Protein AF-A0AAW0ZRA0-F1 (afdb_monomer_lite)

pLDDT: mean 76.95, std 22.21, range [25.92, 97.62]

Structure (mmCIF, N/CA/C/O backbone):
data_AF-A0AAW0ZRA0-F1
#
_entry.id   AF-A0AAW0ZRA0-F1
#
loop_
_atom_site.group_PDB
_atom_site.id
_atom_site.type_symbol
_atom_site.label_atom_id
_atom_site.label_alt_id
_atom_site.label_comp_id
_atom_site.label_asym_id
_atom_site.label_entity_id
_atom_site.label_seq_id
_atom_site.pdbx_PDB_ins_code
_atom_site.Cartn_x
_atom_site.Cartn_y
_atom_site.Cartn_z
_atom_site.occupancy
_atom_site.B_iso_or_equiv
_atom_site.auth_seq_id
_atom_site.auth_comp_id
_atom_site.auth_asym_id
_atom_site.auth_atom_id
_atom_site.pdbx_PDB_model_num
ATOM 1 N N . MET A 1 1 ? -24.692 -52.527 15.103 1.00 31.98 1 MET A N 1
ATOM 2 C CA . MET A 1 1 ? -24.090 -52.956 13.831 1.00 31.98 1 MET A CA 1
ATOM 3 C C . MET A 1 1 ? -24.290 -51.832 12.839 1.00 31.98 1 MET A C 1
ATOM 5 O O . MET A 1 1 ? -25.444 -51.562 12.540 1.00 31.98 1 MET A O 1
ATOM 9 N N . ASP A 1 2 ? -23.323 -51.067 12.352 1.00 32.09 2 ASP A N 1
ATOM 10 C CA . ASP A 1 2 ? -21.875 -50.861 12.558 1.00 32.09 2 ASP A CA 1
ATOM 11 C C . ASP A 1 2 ? -21.664 -49.395 12.098 1.00 32.09 2 ASP A C 1
ATOM 13 O O . ASP A 1 2 ? -22.345 -48.951 11.176 1.00 32.09 2 ASP A O 1
ATOM 17 N N . GLU A 1 3 ? -21.097 -48.485 12.890 1.00 30.22 3 GLU A N 1
ATOM 18 C CA . GLU A 1 3 ? -19.669 -48.161 13.084 1.00 30.22 3 GLU A CA 1
ATOM 19 C C . GLU A 1 3 ? -18.902 -47.666 11.828 1.00 30.22 3 GLU A C 1
ATOM 21 O O . GLU A 1 3 ? -18.737 -48.413 10.870 1.00 30.22 3 GLU A O 1
ATOM 26 N N . LYS A 1 4 ? -18.352 -46.435 11.954 1.00 31.23 4 LYS A N 1
ATOM 27 C CA . LYS A 1 4 ? -17.232 -45.788 11.215 1.00 31.23 4 LYS A CA 1
ATOM 28 C C . LYS A 1 4 ? -17.472 -45.374 9.745 1.00 31.23 4 LYS A C 1
ATOM 30 O O . LYS A 1 4 ? -18.094 -46.087 8.983 1.00 31.23 4 LYS A O 1
ATOM 35 N N . ASP A 1 5 ? -17.056 -44.201 9.259 1.00 30.75 5 ASP A N 1
ATOM 36 C CA . ASP A 1 5 ? -15.889 -43.391 9.620 1.00 30.75 5 ASP A CA 1
ATOM 37 C C . ASP A 1 5 ? -16.132 -41.871 9.625 1.00 30.75 5 ASP A C 1
ATOM 39 O O . ASP A 1 5 ? -16.912 -41.290 8.870 1.00 30.75 5 ASP A O 1
ATOM 43 N N . GLU A 1 6 ? -15.373 -41.260 10.521 1.00 31.31 6 GLU A N 1
ATOM 44 C CA . GLU A 1 6 ? -15.313 -39.884 10.976 1.00 31.31 6 GLU A CA 1
ATOM 45 C C . GLU A 1 6 ? -14.202 -39.130 10.230 1.00 31.31 6 GLU A C 1
ATOM 47 O O . GLU A 1 6 ? -13.062 -39.582 10.227 1.00 31.31 6 GLU A O 1
ATOM 52 N N . ILE A 1 7 ? -14.482 -37.948 9.663 1.00 28.48 7 ILE A N 1
ATOM 53 C CA . ILE A 1 7 ? -13.434 -36.953 9.371 1.00 28.48 7 ILE A CA 1
ATOM 54 C C . ILE A 1 7 ? -13.934 -35.553 9.755 1.00 28.48 7 ILE A C 1
ATOM 56 O O . ILE A 1 7 ? -14.525 -34.820 8.964 1.00 28.48 7 ILE A O 1
ATOM 60 N N . ASN A 1 8 ? -13.652 -35.187 11.007 1.00 31.02 8 ASN A N 1
ATOM 61 C CA . ASN A 1 8 ? -13.593 -33.815 11.506 1.00 31.02 8 ASN A CA 1
ATOM 62 C C . ASN A 1 8 ? -12.192 -33.234 11.228 1.00 31.02 8 ASN A C 1
ATOM 64 O O . ASN A 1 8 ? -11.206 -33.690 11.801 1.00 31.02 8 ASN A O 1
ATOM 68 N N . LEU A 1 9 ? -12.094 -32.195 10.396 1.00 30.36 9 LEU A N 1
ATOM 69 C CA . LEU A 1 9 ? -10.867 -31.433 10.099 1.00 30.36 9 LEU A CA 1
ATOM 70 C C . LEU A 1 9 ? -11.299 -29.974 9.817 1.00 30.36 9 LEU A C 1
ATOM 72 O O . LEU A 1 9 ? -12.181 -29.768 8.997 1.00 30.36 9 LEU A O 1
ATOM 76 N N . ILE A 1 10 ? -10.799 -28.879 10.395 1.00 28.94 10 ILE A N 1
ATOM 77 C CA . ILE A 1 10 ? -9.739 -28.595 11.363 1.00 28.94 10 ILE A CA 1
ATOM 78 C C . ILE A 1 10 ? -10.175 -27.355 12.158 1.00 28.94 10 ILE A C 1
ATOM 80 O O . ILE A 1 10 ? -10.545 -26.315 11.613 1.00 28.94 10 ILE A O 1
ATOM 84 N N . ARG A 1 11 ? -10.047 -27.479 13.475 1.00 26.16 11 ARG A N 1
ATOM 85 C CA . ARG A 1 11 ? -10.086 -26.438 14.501 1.00 26.16 11 ARG A CA 1
ATOM 86 C C . ARG A 1 11 ? -8.875 -25.509 14.321 1.00 26.16 11 ARG A C 1
ATOM 88 O O . ARG A 1 11 ? -7.761 -25.888 14.668 1.00 26.16 11 ARG A O 1
ATOM 95 N N . ILE A 1 12 ? -9.062 -24.299 13.790 1.00 26.70 12 ILE A N 1
ATOM 96 C CA . ILE A 1 12 ? -7.992 -23.289 13.800 1.00 26.70 12 ILE A CA 1
ATOM 97 C C . ILE A 1 12 ? -7.911 -22.708 15.213 1.00 26.70 12 ILE A C 1
ATOM 99 O O . ILE A 1 12 ? -8.808 -22.002 15.674 1.00 26.70 12 ILE A O 1
ATOM 103 N N . HIS A 1 13 ? -6.826 -23.052 15.903 1.00 28.73 13 HIS A N 1
ATOM 104 C CA . HIS A 1 13 ? -6.434 -22.507 17.196 1.00 28.73 13 HIS A CA 1
ATOM 105 C C . HIS A 1 13 ? -6.295 -20.977 17.115 1.00 28.73 13 HIS A C 1
ATOM 107 O O . HIS A 1 13 ? -5.280 -20.447 16.671 1.00 28.73 13 HIS A O 1
ATOM 113 N N . ASN A 1 14 ? -7.308 -20.262 17.599 1.00 28.34 14 ASN A N 1
ATOM 114 C CA . ASN A 1 14 ? -7.148 -18.911 18.119 1.00 28.34 14 ASN A CA 1
ATOM 115 C C . ASN A 1 14 ? -6.763 -19.030 19.592 1.00 28.34 14 ASN A C 1
ATOM 117 O O . ASN A 1 14 ? -7.629 -19.065 20.463 1.00 28.34 14 ASN A O 1
ATOM 121 N N . SER A 1 15 ? -5.466 -19.090 19.871 1.00 25.92 15 SER A N 1
ATOM 122 C CA . SER A 1 15 ? -4.967 -18.792 21.211 1.00 25.92 15 SER A CA 1
ATOM 123 C C . SER A 1 15 ? -4.557 -17.317 21.235 1.00 25.92 15 SER A C 1
ATOM 125 O O . SER A 1 15 ? -3.591 -16.954 20.561 1.00 25.92 15 SER A O 1
ATOM 127 N N . PRO A 1 16 ? -5.254 -16.431 21.968 1.00 30.30 16 PRO A N 1
ATOM 128 C CA . PRO A 1 16 ? -4.692 -15.132 22.286 1.00 30.30 16 PRO A CA 1
ATOM 129 C C . PRO A 1 16 ? -3.540 -15.369 23.265 1.00 30.30 16 PRO A C 1
ATOM 131 O O . PRO A 1 16 ? -3.746 -15.906 24.353 1.00 30.30 16 PRO A O 1
ATOM 134 N N . ILE A 1 17 ? -2.321 -14.984 22.886 1.00 29.02 17 ILE A N 1
ATOM 135 C CA . ILE A 1 17 ? -1.229 -14.860 23.852 1.00 29.02 17 ILE A CA 1
ATOM 136 C C . ILE A 1 17 ? -1.639 -13.744 24.811 1.00 29.02 17 ILE A C 1
ATOM 138 O O . ILE A 1 17 ? -1.575 -12.556 24.491 1.00 29.02 17 ILE A O 1
ATOM 142 N N . ASN A 1 18 ? -2.128 -14.155 25.974 1.00 30.59 18 ASN A N 1
ATOM 143 C CA . ASN A 1 18 ? -2.366 -13.298 27.113 1.00 30.59 18 ASN A CA 1
ATOM 144 C C . ASN A 1 18 ? -0.996 -12.975 27.720 1.00 30.59 18 ASN A C 1
ATOM 146 O O . ASN A 1 18 ? -0.436 -13.783 28.452 1.00 30.59 18 ASN A O 1
ATOM 150 N N . MET A 1 19 ? -0.429 -11.821 27.371 1.00 30.50 19 MET A N 1
ATOM 151 C CA . MET A 1 19 ? 0.706 -11.256 28.096 1.00 30.50 19 MET A CA 1
ATOM 152 C C . MET A 1 19 ? 0.247 -9.963 28.754 1.00 30.50 19 MET A C 1
ATOM 154 O O . MET A 1 19 ? 0.035 -8.930 28.117 1.00 30.50 19 MET A O 1
ATOM 158 N N . SER A 1 20 ? 0.040 -10.111 30.058 1.00 29.39 20 SER A N 1
ATOM 159 C CA . SER A 1 20 ? -0.153 -9.075 31.058 1.00 29.39 20 SER A CA 1
ATOM 160 C C . SER A 1 20 ? 0.846 -7.925 30.906 1.00 29.39 20 SER A C 1
ATOM 162 O O . SER A 1 20 ? 2.016 -8.122 30.580 1.00 29.39 20 SER A O 1
ATOM 164 N N . LYS A 1 21 ? 0.372 -6.716 31.218 1.00 37.72 21 LYS A N 1
ATOM 165 C CA . LYS A 1 21 ? 1.174 -5.507 31.417 1.00 37.72 21 LYS A CA 1
ATOM 166 C C . LYS A 1 21 ? 2.358 -5.772 32.357 1.00 37.72 21 LYS A C 1
ATOM 168 O O . LYS A 1 21 ? 2.147 -6.148 33.506 1.00 37.72 21 LYS A O 1
ATOM 173 N N . LYS A 1 22 ? 3.562 -5.428 31.898 1.00 26.95 22 LYS A N 1
ATOM 174 C CA . LYS A 1 22 ? 4.575 -4.711 32.686 1.00 26.95 22 LYS A CA 1
ATOM 175 C C . LYS A 1 22 ? 5.595 -4.077 31.735 1.00 26.95 22 LYS A C 1
ATOM 177 O O . LYS A 1 22 ? 6.414 -4.761 31.134 1.00 26.95 22 LYS A O 1
ATOM 182 N N . CYS A 1 23 ? 5.497 -2.760 31.561 1.00 33.75 23 CYS A N 1
ATOM 183 C CA . CYS A 1 23 ? 6.660 -1.947 31.227 1.00 33.75 23 CYS A CA 1
ATOM 184 C C . CYS A 1 23 ? 7.441 -1.805 32.531 1.00 33.75 23 CYS A C 1
ATOM 186 O O . CYS A 1 23 ? 7.017 -1.050 33.400 1.00 33.75 23 CYS A O 1
ATOM 188 N N . GLU A 1 24 ? 8.531 -2.547 32.678 1.00 28.89 24 GLU A N 1
ATOM 189 C CA . GLU A 1 24 ? 9.549 -2.258 33.684 1.00 28.89 24 GLU A CA 1
ATOM 190 C C . GLU A 1 24 ? 10.884 -2.064 32.973 1.00 28.89 24 GLU A C 1
ATOM 192 O O . GLU A 1 24 ? 11.255 -2.817 32.072 1.00 28.89 24 GLU A O 1
ATOM 197 N N . ASN A 1 25 ? 11.529 -0.962 33.342 1.00 36.97 25 ASN A N 1
ATOM 198 C CA . ASN A 1 25 ? 12.829 -0.528 32.873 1.00 36.97 25 ASN A CA 1
ATOM 199 C C . ASN A 1 25 ? 13.886 -1.564 33.253 1.00 36.97 25 ASN A C 1
ATOM 201 O O . ASN A 1 25 ? 13.974 -1.946 34.417 1.00 36.97 25 ASN A O 1
ATOM 205 N N . GLN A 1 26 ? 14.738 -1.929 32.302 1.00 29.58 26 GLN A N 1
ATOM 206 C CA . GLN A 1 26 ? 16.086 -2.376 32.617 1.00 29.58 26 GLN A CA 1
ATOM 207 C C . GLN A 1 26 ? 17.014 -1.932 31.491 1.00 29.58 26 GLN A C 1
ATOM 209 O O . GLN A 1 26 ? 17.038 -2.493 30.395 1.00 29.58 26 GLN A O 1
ATOM 214 N N . GLU A 1 27 ? 17.722 -0.844 31.778 1.00 35.16 27 GLU A N 1
ATOM 215 C CA . GLU A 1 27 ? 19.007 -0.542 31.174 1.00 35.16 27 GLU A CA 1
ATOM 216 C C . GLU A 1 27 ? 19.951 -1.697 31.509 1.00 35.16 27 GLU A C 1
ATOM 218 O O . GLU A 1 27 ? 20.151 -2.030 32.675 1.00 35.16 27 GLU A O 1
ATOM 223 N N . HIS A 1 28 ? 20.513 -2.314 30.479 1.00 33.09 28 HIS A N 1
ATOM 224 C CA . HIS A 1 28 ? 21.802 -2.970 30.588 1.00 33.09 28 HIS A CA 1
ATOM 225 C C . HIS A 1 28 ? 22.567 -2.655 29.309 1.00 33.09 28 HIS A C 1
ATOM 227 O O . HIS A 1 28 ? 22.248 -3.145 28.223 1.00 33.09 28 HIS A O 1
ATOM 233 N N . GLU A 1 29 ? 23.535 -1.752 29.455 1.00 38.91 29 GLU A N 1
ATOM 234 C CA . GLU A 1 29 ? 24.696 -1.686 28.584 1.00 38.91 29 GLU A CA 1
ATOM 235 C C . GLU A 1 29 ? 25.371 -3.055 28.609 1.00 38.91 29 GLU A C 1
ATOM 237 O O . GLU A 1 29 ? 25.752 -3.539 29.674 1.00 38.91 29 GLU A O 1
ATOM 242 N N . ASP A 1 30 ? 25.523 -3.666 27.439 1.00 29.88 30 ASP A N 1
ATOM 243 C CA . ASP A 1 30 ? 26.521 -4.709 27.260 1.00 29.88 30 ASP A CA 1
ATOM 244 C C . ASP A 1 30 ? 27.214 -4.491 25.914 1.00 29.88 30 ASP A C 1
ATOM 246 O O . ASP A 1 30 ? 26.748 -4.877 24.836 1.00 29.88 30 ASP A O 1
ATOM 250 N N . ASN A 1 31 ? 28.323 -3.756 26.000 1.00 37.47 31 ASN A N 1
ATOM 251 C CA . ASN A 1 31 ? 29.335 -3.647 24.965 1.00 37.47 31 ASN A CA 1
ATOM 252 C C . ASN A 1 31 ? 29.992 -5.021 24.802 1.00 37.47 31 ASN A C 1
ATOM 254 O O . ASN A 1 31 ? 30.980 -5.327 25.464 1.00 37.47 31 ASN A O 1
ATOM 258 N N . SER A 1 32 ? 29.492 -5.831 23.873 1.00 31.42 32 SER A N 1
ATOM 259 C CA . SER A 1 32 ? 30.275 -6.931 23.315 1.00 31.42 32 SER A CA 1
ATOM 260 C C . SER A 1 32 ? 30.503 -6.688 21.827 1.00 31.42 32 SER A C 1
ATOM 262 O O . SER A 1 32 ? 29.592 -6.703 20.999 1.00 31.42 32 SER A O 1
ATOM 264 N N . PHE A 1 33 ? 31.765 -6.411 21.502 1.00 38.47 33 PHE A N 1
ATOM 265 C CA . PHE A 1 33 ? 32.316 -6.500 20.158 1.00 38.47 33 PHE A CA 1
ATOM 266 C C . PHE A 1 33 ? 32.046 -7.911 19.624 1.00 38.47 33 PHE A C 1
ATOM 268 O O . PHE A 1 33 ? 32.749 -8.861 19.965 1.00 38.47 33 PHE A O 1
ATOM 275 N N . ILE A 1 34 ? 31.012 -8.058 18.795 1.00 37.97 34 ILE A N 1
ATOM 276 C CA . ILE A 1 34 ? 30.823 -9.272 18.008 1.00 37.97 34 ILE A CA 1
ATOM 277 C C . ILE A 1 34 ? 31.746 -9.160 16.800 1.00 37.97 34 ILE A C 1
ATOM 279 O O . ILE A 1 34 ? 31.496 -8.410 15.856 1.00 37.97 34 ILE A O 1
ATOM 283 N N . ASP A 1 35 ? 32.836 -9.910 16.906 1.00 29.14 35 ASP A N 1
ATOM 284 C CA . ASP A 1 35 ? 33.757 -10.297 15.851 1.00 29.14 35 ASP A CA 1
ATOM 285 C C . ASP A 1 35 ? 33.011 -10.546 14.526 1.00 29.14 35 ASP A C 1
ATOM 287 O O . ASP A 1 35 ? 32.090 -11.367 14.438 1.00 29.14 35 ASP A O 1
ATOM 291 N N . VAL A 1 36 ? 33.381 -9.778 13.497 1.00 44.22 36 VAL A N 1
ATOM 292 C CA . VAL A 1 36 ? 32.769 -9.774 12.164 1.00 44.22 36 VAL A CA 1
ATOM 293 C C . VAL A 1 36 ? 33.214 -11.034 11.421 1.00 44.22 36 VAL A C 1
ATOM 295 O O . VAL A 1 36 ? 33.998 -10.996 10.476 1.00 44.22 36 VAL A O 1
ATOM 298 N N . LYS A 1 37 ? 32.685 -12.190 11.828 1.00 39.16 37 LYS A N 1
ATOM 299 C CA . LYS A 1 37 ? 32.643 -13.364 10.958 1.00 39.16 37 LYS A CA 1
ATOM 300 C C . LYS A 1 37 ? 31.685 -13.054 9.817 1.00 39.16 37 LYS A C 1
ATOM 302 O O . LYS A 1 37 ? 30.500 -12.813 10.039 1.00 39.16 37 LYS A O 1
ATOM 307 N N . SER A 1 38 ? 32.249 -13.006 8.610 1.00 43.19 38 SER A N 1
ATOM 308 C CA . SER A 1 38 ? 31.604 -12.776 7.316 1.00 43.19 38 SER A CA 1
ATOM 309 C C . SER A 1 38 ? 30.116 -13.122 7.322 1.00 43.19 38 SER A C 1
ATOM 311 O O . SER A 1 38 ? 29.747 -14.296 7.300 1.00 43.19 38 SER A O 1
ATOM 313 N N . SER A 1 39 ? 29.262 -12.096 7.343 1.00 47.00 39 SER A N 1
ATOM 314 C CA . SER A 1 39 ? 27.826 -12.281 7.183 1.00 47.00 39 SER A CA 1
ATOM 315 C C . SER A 1 39 ? 27.590 -12.978 5.845 1.00 47.00 39 SER A C 1
ATOM 317 O O . SER A 1 39 ? 27.788 -12.365 4.788 1.00 47.00 39 SER A O 1
ATOM 319 N N . GLU A 1 40 ? 27.184 -14.244 5.868 1.00 57.06 40 GLU A N 1
ATOM 320 C CA . GLU A 1 40 ? 26.620 -14.889 4.690 1.00 57.06 40 GLU A CA 1
ATOM 321 C C . GLU A 1 40 ? 25.568 -13.947 4.104 1.00 57.06 40 GLU A C 1
ATOM 323 O O . GLU A 1 40 ? 24.764 -13.341 4.819 1.00 57.06 40 GLU A O 1
ATOM 328 N N . ASN A 1 41 ? 25.631 -13.707 2.796 1.00 65.44 41 ASN A N 1
ATOM 329 C CA . ASN A 1 41 ? 24.745 -12.740 2.177 1.00 65.44 41 ASN A CA 1
ATOM 330 C C . ASN A 1 41 ? 23.333 -13.332 2.099 1.00 65.44 41 ASN A C 1
ATOM 332 O O . ASN A 1 41 ? 22.987 -13.936 1.093 1.00 65.44 41 ASN A O 1
ATOM 336 N N . ILE A 1 42 ? 22.526 -13.125 3.146 1.00 75.50 42 ILE A N 1
ATOM 337 C CA . ILE A 1 42 ? 21.154 -13.652 3.313 1.00 75.50 42 ILE A CA 1
ATOM 338 C C . ILE A 1 42 ? 20.250 -13.325 2.112 1.00 75.50 42 ILE A C 1
ATOM 340 O O . ILE A 1 42 ? 19.333 -14.071 1.784 1.00 75.50 42 ILE A O 1
ATOM 344 N N . PHE A 1 43 ? 20.554 -12.241 1.391 1.00 83.75 43 PHE A N 1
ATOM 345 C CA . PHE A 1 43 ? 19.874 -11.866 0.153 1.00 83.75 43 PHE A CA 1
ATOM 346 C C . PHE A 1 43 ? 20.878 -11.781 -1.006 1.00 83.75 43 PHE A C 1
ATOM 348 O O . PHE A 1 43 ? 21.235 -10.683 -1.447 1.00 83.75 43 PHE A O 1
ATOM 355 N N . PRO A 1 44 ? 21.342 -12.920 -1.551 1.00 85.12 44 PRO A N 1
ATOM 356 C CA . PRO A 1 44 ? 22.351 -12.920 -2.612 1.00 85.12 44 PRO A CA 1
ATOM 357 C C . PRO A 1 44 ? 21.821 -12.290 -3.909 1.00 85.12 44 PRO A C 1
ATOM 359 O O . PRO A 1 44 ? 22.582 -11.742 -4.711 1.00 85.12 44 PRO A O 1
ATOM 362 N N . TRP A 1 45 ? 20.499 -12.314 -4.095 1.00 92.12 45 TRP A N 1
ATOM 363 C CA . TRP A 1 45 ? 19.812 -11.701 -5.224 1.00 92.12 45 TRP A CA 1
ATOM 364 C C . TRP A 1 45 ? 19.900 -10.169 -5.221 1.00 92.12 45 TRP A C 1
ATOM 366 O O . TRP A 1 45 ? 19.858 -9.592 -6.302 1.00 92.12 45 TRP A O 1
ATOM 376 N N . ILE A 1 46 ? 20.088 -9.505 -4.069 1.00 93.06 46 ILE A N 1
ATOM 377 C CA . ILE A 1 46 ? 20.173 -8.034 -3.994 1.00 93.06 46 ILE A CA 1
ATOM 378 C C . ILE A 1 46 ? 21.323 -7.514 -4.857 1.00 93.06 46 ILE A C 1
ATOM 380 O O . ILE A 1 46 ? 21.135 -6.612 -5.666 1.00 93.06 46 ILE A O 1
ATOM 384 N N . ASN A 1 47 ? 22.505 -8.125 -4.754 1.00 91.12 47 ASN A N 1
ATOM 385 C CA . ASN A 1 47 ? 23.670 -7.691 -5.527 1.00 91.12 47 ASN A CA 1
ATOM 386 C C . ASN A 1 47 ? 23.461 -7.899 -7.031 1.00 91.12 47 ASN A C 1
ATOM 388 O O . ASN A 1 47 ? 23.878 -7.068 -7.835 1.00 91.12 47 ASN A O 1
ATOM 392 N N . LYS A 1 48 ? 22.800 -8.998 -7.416 1.00 93.56 48 LYS A N 1
ATOM 393 C CA . LYS A 1 48 ? 22.449 -9.266 -8.816 1.00 93.56 48 LYS A CA 1
ATOM 394 C C . LYS A 1 48 ? 21.423 -8.251 -9.320 1.00 93.56 48 LYS A C 1
ATOM 396 O O . LYS A 1 48 ? 21.611 -7.680 -10.388 1.00 93.56 48 LYS A O 1
ATOM 401 N N . PHE A 1 49 ? 20.389 -7.979 -8.527 1.00 95.50 49 PHE A N 1
ATOM 402 C CA . PHE A 1 49 ? 19.347 -7.020 -8.867 1.00 95.50 49 PHE A CA 1
ATOM 403 C C . PHE A 1 49 ? 19.895 -5.596 -8.979 1.00 95.50 49 PHE A C 1
ATOM 405 O O . PHE A 1 49 ? 19.565 -4.906 -9.933 1.00 95.50 49 PHE A O 1
ATOM 412 N N . ASN A 1 50 ? 20.792 -5.174 -8.084 1.00 94.44 50 ASN A N 1
ATOM 413 C CA . ASN A 1 50 ? 21.430 -3.858 -8.162 1.00 94.44 50 ASN A CA 1
ATOM 414 C C . ASN A 1 50 ? 22.214 -3.667 -9.458 1.00 94.44 50 ASN A C 1
ATOM 416 O O . ASN A 1 50 ? 22.115 -2.607 -10.063 1.00 94.44 50 ASN A O 1
ATOM 420 N N . LYS A 1 51 ? 22.925 -4.696 -9.937 1.00 94.50 51 LYS A N 1
ATOM 421 C CA . LYS A 1 51 ? 23.600 -4.630 -11.242 1.00 94.50 51 LYS A CA 1
ATOM 422 C C . LYS A 1 51 ? 22.604 -4.405 -12.382 1.00 94.50 51 LYS A C 1
ATOM 424 O O . LYS A 1 51 ? 22.846 -3.548 -13.223 1.00 94.50 51 LYS A O 1
ATOM 429 N N . ILE A 1 52 ? 21.477 -5.122 -12.368 1.00 94.12 52 ILE A N 1
ATOM 430 C CA . ILE A 1 52 ? 20.401 -4.957 -13.358 1.00 94.12 52 ILE A CA 1
ATOM 431 C C . ILE A 1 52 ? 19.774 -3.557 -13.251 1.00 94.12 52 ILE A C 1
ATOM 433 O O . ILE A 1 52 ? 19.514 -2.908 -14.260 1.00 94.12 52 ILE A O 1
ATOM 437 N N . MET A 1 53 ? 19.537 -3.071 -12.031 1.00 93.00 53 MET A N 1
ATOM 438 C CA . MET A 1 53 ? 18.977 -1.746 -11.770 1.00 93.00 53 MET A CA 1
ATOM 439 C C . MET A 1 53 ? 19.899 -0.651 -12.315 1.00 93.00 53 MET A C 1
ATOM 441 O O . MET A 1 53 ? 19.442 0.207 -13.065 1.00 93.00 53 MET A O 1
ATOM 445 N N . SER A 1 54 ? 21.199 -0.727 -12.01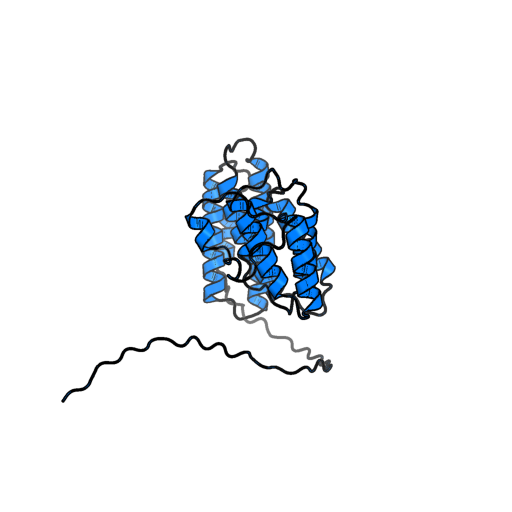6 1.00 91.88 54 SER A N 1
ATOM 446 C CA . SER A 1 54 ? 22.214 0.202 -12.518 1.00 91.88 54 SER A CA 1
ATOM 447 C C . SER A 1 54 ? 22.339 0.167 -14.040 1.00 91.88 54 SER A C 1
ATOM 449 O O . SER A 1 54 ? 22.412 1.225 -14.654 1.00 91.88 54 SER A O 1
ATOM 451 N N . SER A 1 55 ? 22.300 -1.014 -14.667 1.00 93.25 55 SER A N 1
ATOM 452 C CA . SER A 1 55 ? 22.331 -1.117 -16.133 1.00 93.25 55 SER A CA 1
ATOM 453 C C . SER A 1 55 ? 21.040 -0.640 -16.800 1.00 93.25 55 SER A C 1
ATOM 455 O O . SER A 1 55 ? 21.026 -0.421 -18.001 1.00 93.25 55 SER A O 1
ATOM 457 N N . SER A 1 56 ? 19.950 -0.503 -16.041 1.00 91.69 56 SER A N 1
ATOM 458 C CA . SER A 1 56 ? 18.653 -0.040 -16.546 1.00 91.69 56 SER A CA 1
ATOM 459 C C . SER A 1 56 ? 18.480 1.480 -16.454 1.00 91.69 56 SER A C 1
ATOM 461 O O . SER A 1 56 ? 17.488 2.004 -16.960 1.00 91.69 56 SER A O 1
ATOM 463 N N . VAL A 1 57 ? 19.407 2.198 -15.811 1.00 89.06 57 VAL A N 1
ATOM 464 C CA . VAL A 1 57 ? 19.348 3.662 -15.676 1.00 89.06 57 VAL A CA 1
ATOM 465 C C . VAL A 1 57 ? 19.381 4.318 -17.058 1.00 89.06 57 VAL A C 1
ATOM 467 O O . VAL A 1 57 ? 20.179 3.948 -17.913 1.00 89.06 57 VAL A O 1
ATOM 470 N N . GLY A 1 58 ? 18.495 5.289 -17.288 1.00 85.62 58 GLY A N 1
ATOM 471 C CA . GLY A 1 58 ? 18.389 6.013 -18.560 1.00 85.62 58 GLY A CA 1
ATOM 472 C C . GLY A 1 58 ? 17.597 5.288 -19.655 1.00 85.62 58 GLY A C 1
ATOM 473 O O . GLY A 1 58 ? 17.222 5.915 -20.646 1.00 85.62 58 GLY A O 1
ATOM 474 N N . HIS A 1 59 ? 17.268 4.002 -19.484 1.00 89.94 59 HIS A N 1
ATOM 475 C CA . HIS A 1 59 ? 16.336 3.327 -20.384 1.00 89.94 59 HIS A CA 1
ATOM 476 C C . HIS A 1 59 ? 14.917 3.878 -20.199 1.00 89.94 59 HIS A C 1
ATOM 478 O O . HIS A 1 59 ? 14.465 4.084 -19.079 1.00 89.94 59 HIS A O 1
ATOM 484 N N . ARG A 1 60 ? 14.182 4.049 -21.304 1.00 90.06 60 ARG A N 1
ATOM 485 C CA . ARG A 1 60 ? 12.795 4.553 -21.304 1.00 90.06 60 ARG A CA 1
ATOM 486 C C . ARG A 1 60 ? 11.773 3.492 -21.716 1.00 90.06 60 ARG A C 1
ATOM 488 O O . ARG A 1 60 ? 10.809 3.775 -22.420 1.00 90.06 60 ARG A O 1
ATOM 495 N N . SER A 1 61 ? 12.002 2.240 -21.321 1.00 92.75 61 SER A N 1
ATOM 496 C CA . SER A 1 61 ? 11.155 1.113 -21.726 1.00 92.75 61 SER A CA 1
ATOM 497 C C . SER A 1 61 ? 10.173 0.728 -20.626 1.00 92.75 61 SER A C 1
ATOM 499 O O . SER A 1 61 ? 10.558 0.232 -19.567 1.00 92.75 61 SER A O 1
ATOM 501 N N . TYR A 1 62 ? 8.876 0.870 -20.906 1.00 93.75 62 TYR A N 1
ATOM 502 C CA . TYR A 1 62 ? 7.830 0.411 -19.991 1.00 93.75 62 TYR A CA 1
ATOM 503 C C . TYR A 1 62 ? 7.862 -1.110 -19.770 1.00 93.75 62 TYR A C 1
ATOM 505 O O . TYR A 1 62 ? 7.600 -1.582 -18.664 1.00 93.75 62 TYR A O 1
ATOM 513 N N . GLN A 1 63 ? 8.234 -1.891 -20.792 1.00 93.38 63 GLN A N 1
ATOM 514 C CA . GLN A 1 63 ? 8.352 -3.349 -20.660 1.00 93.38 63 GLN A CA 1
ATOM 515 C C . GLN A 1 63 ? 9.498 -3.740 -19.727 1.00 93.38 63 GLN A C 1
ATOM 517 O O . GLN A 1 63 ? 9.339 -4.650 -18.913 1.00 93.38 63 GLN A O 1
ATOM 522 N N . LEU A 1 64 ? 10.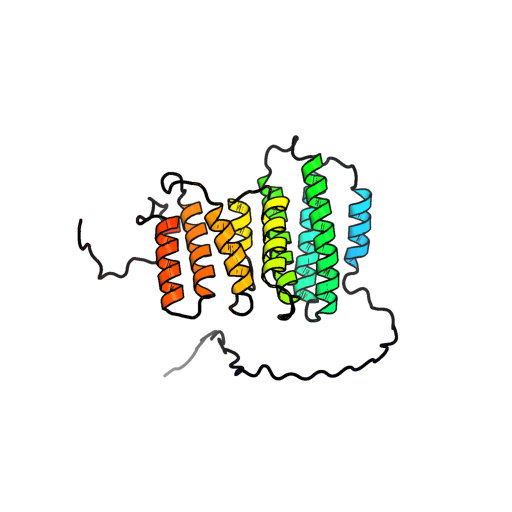620 -3.015 -19.794 1.00 94.75 64 LEU A N 1
ATOM 523 C CA . LEU A 1 64 ? 11.723 -3.205 -18.859 1.00 94.75 64 LEU A CA 1
ATOM 524 C C . LEU A 1 64 ? 11.275 -2.873 -17.432 1.00 94.75 64 LEU A C 1
ATOM 526 O O . LEU A 1 64 ? 11.428 -3.712 -16.550 1.00 94.75 64 LEU A O 1
ATOM 530 N N . LEU A 1 65 ? 10.631 -1.720 -17.211 1.00 95.50 65 LEU A N 1
ATOM 531 C CA . LEU A 1 65 ? 10.094 -1.361 -15.892 1.00 95.50 65 LEU A CA 1
ATOM 532 C C . LEU A 1 65 ? 9.140 -2.435 -15.347 1.00 95.50 65 LEU A C 1
ATOM 534 O O . LEU A 1 65 ? 9.258 -2.847 -14.192 1.00 95.50 65 LEU A O 1
ATOM 538 N N . LYS A 1 66 ? 8.220 -2.928 -16.183 1.00 94.75 66 LYS A N 1
ATOM 539 C CA . LYS A 1 66 ? 7.282 -4.000 -15.829 1.00 94.75 66 LYS A CA 1
ATOM 540 C C . LYS A 1 66 ? 8.012 -5.280 -15.419 1.00 94.75 66 LYS A C 1
ATOM 542 O O . LYS A 1 66 ? 7.652 -5.889 -14.410 1.00 94.75 66 LYS A O 1
ATOM 547 N N . HIS A 1 67 ? 9.027 -5.683 -16.182 1.00 95.56 67 HIS A N 1
ATOM 548 C CA . HIS A 1 67 ? 9.837 -6.855 -15.870 1.00 95.56 67 HIS A CA 1
ATOM 549 C C . HIS A 1 67 ? 10.573 -6.685 -14.534 1.00 95.56 67 HIS A C 1
ATOM 551 O O . HIS A 1 67 ? 10.482 -7.562 -13.676 1.00 95.56 67 HIS A O 1
ATOM 557 N N . LEU A 1 68 ? 11.220 -5.535 -14.319 1.00 96.56 68 LEU A N 1
ATOM 558 C CA . LEU A 1 68 ? 11.947 -5.240 -13.083 1.00 96.56 68 LEU A CA 1
ATOM 559 C C . LEU A 1 68 ? 11.027 -5.232 -11.859 1.00 96.56 68 LEU A C 1
ATOM 561 O O . LEU A 1 68 ? 11.370 -5.833 -10.844 1.00 96.56 68 LEU A O 1
ATOM 565 N N . LEU A 1 69 ? 9.847 -4.610 -11.957 1.00 96.56 69 LEU A N 1
ATOM 566 C CA . LEU A 1 69 ? 8.842 -4.613 -10.889 1.00 96.56 69 LEU A CA 1
ATOM 567 C C . LEU A 1 69 ? 8.407 -6.034 -10.527 1.00 96.56 69 LEU A C 1
ATOM 569 O O . LEU A 1 69 ? 8.352 -6.379 -9.346 1.00 96.56 69 LEU A O 1
ATOM 573 N N . SER A 1 70 ? 8.119 -6.863 -11.532 1.00 95.62 70 SER A N 1
ATOM 574 C CA . SER A 1 70 ? 7.705 -8.253 -11.323 1.00 95.62 70 SER A CA 1
ATOM 575 C C . SER A 1 70 ? 8.814 -9.077 -10.670 1.00 95.62 70 SER A C 1
ATOM 577 O O . SER A 1 70 ? 8.578 -9.724 -9.649 1.00 95.62 70 SER A O 1
ATOM 579 N N . LEU A 1 71 ? 10.026 -9.020 -11.229 1.00 96.19 71 LEU A N 1
ATOM 580 C CA . LEU A 1 71 ? 11.192 -9.752 -10.738 1.00 96.19 71 LEU A CA 1
ATOM 581 C C . LEU A 1 71 ? 11.513 -9.368 -9.289 1.00 96.19 71 LEU A C 1
ATOM 583 O O . LEU A 1 71 ? 11.699 -10.228 -8.428 1.00 96.19 71 LEU A O 1
ATOM 587 N N . TYR A 1 72 ? 11.519 -8.068 -8.999 1.00 96.88 72 TYR A N 1
ATOM 588 C CA . TYR A 1 72 ? 11.784 -7.563 -7.660 1.00 96.88 72 TYR A CA 1
ATOM 589 C C . TYR A 1 72 ? 10.717 -7.999 -6.655 1.00 96.88 72 TYR A C 1
ATOM 591 O O . TYR A 1 72 ? 11.040 -8.487 -5.573 1.00 96.88 72 TYR A O 1
ATOM 599 N N . THR A 1 73 ? 9.441 -7.880 -7.030 1.00 95.06 73 THR A N 1
ATOM 600 C CA . THR A 1 73 ? 8.319 -8.293 -6.179 1.00 95.06 73 THR A CA 1
ATOM 601 C C . THR A 1 73 ? 8.412 -9.774 -5.822 1.00 95.06 73 THR A C 1
ATOM 603 O O . THR A 1 73 ? 8.242 -10.130 -4.657 1.00 95.06 73 THR A O 1
ATOM 606 N N . GLN A 1 74 ? 8.746 -10.634 -6.789 1.00 94.12 74 GLN A N 1
ATOM 607 C CA . GLN A 1 74 ? 8.962 -12.062 -6.544 1.00 94.12 74 GLN A CA 1
ATOM 608 C C . GLN A 1 74 ? 10.106 -12.300 -5.554 1.00 94.12 74 GLN A C 1
ATOM 610 O O . GLN A 1 74 ? 9.918 -13.005 -4.564 1.00 94.12 74 GLN A O 1
ATOM 615 N N . HIS A 1 75 ? 11.264 -11.669 -5.760 1.00 93.81 75 HIS A N 1
ATOM 616 C CA . HIS A 1 75 ? 12.405 -11.819 -4.857 1.00 93.81 75 HIS A CA 1
ATOM 617 C C . HIS A 1 75 ? 12.103 -11.375 -3.424 1.00 93.81 75 HIS A C 1
ATOM 619 O O . HIS A 1 75 ? 12.470 -12.072 -2.475 1.00 93.81 75 HIS A O 1
ATOM 625 N N . VAL A 1 76 ? 11.419 -10.242 -3.255 1.00 92.62 76 VAL A N 1
ATOM 626 C CA . VAL A 1 76 ? 11.044 -9.725 -1.935 1.00 92.62 76 VAL A CA 1
ATOM 627 C C . VAL A 1 76 ? 10.046 -10.657 -1.246 1.00 92.62 76 VAL A C 1
ATOM 629 O O . VAL A 1 76 ? 10.236 -10.984 -0.076 1.00 92.62 76 VAL A O 1
ATOM 632 N N . LEU A 1 77 ? 9.015 -11.130 -1.953 1.00 90.56 77 LEU A N 1
ATOM 633 C CA . LEU A 1 77 ? 8.024 -12.049 -1.385 1.00 90.56 77 LEU A CA 1
ATOM 634 C C . LEU A 1 77 ? 8.656 -13.373 -0.945 1.00 90.56 77 LEU A C 1
ATOM 636 O O . LEU A 1 77 ? 8.411 -13.813 0.178 1.00 90.56 77 LEU A O 1
ATOM 640 N N . THR A 1 78 ? 9.510 -13.969 -1.782 1.00 90.00 78 THR A N 1
ATOM 641 C CA . THR A 1 78 ? 10.272 -15.170 -1.414 1.00 90.00 78 THR A CA 1
ATOM 642 C C . THR A 1 78 ? 11.143 -14.902 -0.189 1.00 90.00 78 THR A C 1
ATOM 644 O O . THR A 1 78 ? 11.115 -15.665 0.769 1.00 90.00 78 THR A O 1
ATOM 647 N N . SER A 1 79 ? 11.844 -13.766 -0.158 1.00 87.69 79 SER A N 1
ATOM 648 C CA . SER A 1 79 ? 12.719 -13.402 0.965 1.00 87.69 79 SER A CA 1
ATOM 649 C C . SER A 1 79 ? 11.968 -13.284 2.292 1.00 87.69 79 SER A C 1
ATOM 651 O O . SER A 1 79 ? 12.454 -13.750 3.320 1.00 87.69 79 SER A O 1
ATOM 653 N N . ILE A 1 80 ? 10.773 -12.692 2.275 1.00 85.31 80 ILE A N 1
ATOM 654 C CA . ILE A 1 80 ? 9.942 -12.529 3.475 1.00 85.31 80 ILE A CA 1
ATOM 655 C C . ILE A 1 80 ? 9.409 -13.870 3.971 1.00 85.31 80 ILE A C 1
ATOM 657 O O . ILE A 1 80 ? 9.350 -14.083 5.179 1.00 85.31 80 ILE A O 1
ATOM 661 N N . ASN A 1 81 ? 9.025 -14.762 3.058 1.00 80.56 81 ASN A N 1
ATOM 662 C CA . ASN A 1 81 ? 8.489 -16.069 3.424 1.00 80.56 81 ASN A CA 1
ATOM 663 C C . ASN A 1 81 ? 9.575 -17.035 3.919 1.00 80.56 81 ASN A C 1
ATOM 665 O O . ASN A 1 81 ? 9.261 -17.934 4.690 1.00 80.56 81 ASN A O 1
ATOM 669 N N . THR A 1 82 ? 10.827 -16.859 3.488 1.00 76.12 82 THR A N 1
ATOM 670 C CA . THR A 1 82 ? 11.916 -17.800 3.790 1.00 76.12 82 THR A CA 1
ATOM 671 C C . THR A 1 82 ? 12.861 -17.325 4.901 1.00 76.12 82 THR A C 1
ATOM 673 O O . THR A 1 82 ? 13.382 -18.164 5.624 1.00 76.12 82 THR A O 1
ATOM 676 N N . TYR A 1 83 ? 13.100 -16.015 5.066 1.00 60.75 83 TYR A N 1
ATOM 677 C CA . TYR A 1 83 ? 14.239 -15.525 5.871 1.00 60.75 83 TYR A CA 1
ATOM 678 C C . TYR A 1 83 ? 13.909 -14.437 6.908 1.00 60.75 83 TYR A C 1
ATOM 680 O O . TYR A 1 83 ? 14.789 -13.995 7.642 1.00 60.75 83 TYR A O 1
ATOM 688 N N . CYS A 1 84 ? 12.666 -13.959 7.002 1.00 60.56 84 CYS A N 1
ATOM 689 C CA . CYS A 1 84 ? 12.329 -12.810 7.855 1.00 60.56 84 CYS A CA 1
ATOM 690 C C . CYS A 1 84 ? 11.939 -13.186 9.297 1.00 60.56 84 CYS A C 1
ATOM 692 O O . CYS A 1 84 ? 10.870 -12.794 9.769 1.00 60.56 84 CYS A O 1
ATOM 694 N N . GLU A 1 85 ? 12.824 -13.881 10.014 1.00 64.06 85 GLU A N 1
ATOM 695 C CA . GLU A 1 85 ? 12.699 -14.080 11.470 1.00 64.06 85 GLU A CA 1
ATOM 696 C C . GLU A 1 85 ? 13.530 -13.066 12.276 1.00 64.06 85 GLU A C 1
ATOM 698 O O . GLU A 1 85 ? 13.070 -12.573 13.306 1.00 64.06 85 GLU A O 1
ATOM 703 N N . LYS A 1 86 ? 14.723 -12.681 11.795 1.00 70.62 86 LYS A N 1
ATOM 704 C CA . LYS A 1 86 ? 15.639 -11.779 12.517 1.00 70.62 86 LYS A CA 1
ATOM 705 C C . LYS A 1 86 ? 15.451 -10.305 12.131 1.00 70.62 86 LYS A C 1
ATOM 707 O O . LYS A 1 86 ? 15.316 -9.946 10.961 1.00 70.62 86 LYS A O 1
ATOM 712 N N . THR A 1 87 ? 15.526 -9.418 13.126 1.00 74.00 87 THR A N 1
ATOM 713 C CA . THR A 1 87 ? 15.335 -7.961 12.964 1.00 74.00 87 THR A CA 1
ATOM 714 C C . THR A 1 87 ? 16.376 -7.303 12.050 1.00 74.00 87 THR A C 1
ATOM 716 O O . THR A 1 87 ? 16.031 -6.403 11.285 1.00 74.00 87 THR A O 1
ATOM 719 N N . LEU A 1 88 ? 17.642 -7.735 12.101 1.00 75.38 88 LEU A N 1
ATOM 720 C CA . LEU A 1 88 ? 18.716 -7.168 11.270 1.00 75.38 88 LEU A CA 1
ATOM 721 C C . LEU A 1 88 ? 18.472 -7.409 9.772 1.00 75.38 88 LEU A C 1
ATOM 723 O O . LEU A 1 88 ? 18.642 -6.497 8.960 1.00 75.38 88 LEU A O 1
ATOM 727 N N . ASP A 1 89 ? 17.978 -8.593 9.418 1.00 81.88 89 ASP A N 1
ATOM 728 C CA . ASP A 1 89 ? 17.693 -8.971 8.031 1.00 81.88 89 ASP A CA 1
ATOM 729 C C . ASP A 1 89 ? 16.533 -8.151 7.471 1.00 81.88 89 ASP A C 1
ATOM 731 O O . ASP A 1 89 ? 16.595 -7.650 6.344 1.00 81.88 89 ASP A O 1
ATOM 735 N N . MET A 1 90 ? 15.513 -7.910 8.301 1.00 84.75 90 MET A N 1
ATOM 736 C CA . MET A 1 90 ? 14.423 -6.999 7.962 1.00 84.75 90 MET A CA 1
ATOM 737 C C . MET A 1 90 ? 14.924 -5.575 7.720 1.00 84.75 90 MET A C 1
ATOM 739 O O . MET A 1 90 ? 14.472 -4.944 6.771 1.00 84.75 90 MET A O 1
ATOM 743 N N . ILE A 1 91 ? 15.866 -5.062 8.521 1.00 87.31 91 ILE A N 1
ATOM 744 C CA . ILE A 1 91 ? 16.434 -3.716 8.322 1.00 87.31 91 ILE A CA 1
ATOM 745 C C . ILE A 1 91 ? 17.203 -3.638 6.996 1.00 87.31 91 ILE A C 1
ATOM 747 O O . ILE A 1 91 ? 17.022 -2.679 6.243 1.00 87.31 91 ILE A O 1
ATOM 751 N N . LYS A 1 92 ? 18.014 -4.652 6.669 1.00 88.81 92 LYS A N 1
ATOM 752 C CA . LYS A 1 92 ? 18.742 -4.710 5.390 1.00 88.81 92 LYS A CA 1
ATOM 753 C C . LYS A 1 92 ? 17.778 -4.722 4.200 1.00 88.81 92 LYS A C 1
ATOM 755 O O . LYS A 1 92 ? 17.938 -3.921 3.277 1.00 88.81 92 LYS A O 1
ATOM 760 N N . LEU A 1 93 ? 16.751 -5.574 4.244 1.00 91.00 93 LEU A N 1
ATOM 761 C CA . LEU A 1 93 ? 15.728 -5.650 3.199 1.00 91.00 93 LEU A CA 1
ATOM 762 C C . LEU A 1 93 ? 14.935 -4.343 3.084 1.00 91.00 93 LEU A C 1
ATOM 764 O O . LEU A 1 93 ? 14.683 -3.872 1.980 1.00 91.00 93 LEU A O 1
ATOM 768 N N . LYS A 1 94 ? 14.591 -3.722 4.213 1.00 92.12 94 LYS A N 1
ATOM 769 C CA . LYS A 1 94 ? 13.877 -2.444 4.280 1.00 92.12 94 LYS A CA 1
ATOM 770 C C . LYS A 1 94 ? 14.631 -1.306 3.611 1.00 92.12 94 LYS A C 1
ATOM 772 O O . LYS A 1 94 ? 14.036 -0.552 2.846 1.00 92.12 94 LYS A O 1
ATOM 777 N N . ASN A 1 95 ? 15.924 -1.178 3.904 1.00 92.69 95 ASN A N 1
ATOM 778 C CA . ASN A 1 95 ? 16.763 -0.136 3.319 1.00 92.69 95 ASN A CA 1
ATOM 779 C C . ASN A 1 95 ? 16.852 -0.322 1.804 1.00 92.69 95 ASN A C 1
ATOM 781 O O . ASN A 1 95 ? 16.630 0.628 1.056 1.00 92.69 95 ASN A O 1
ATOM 785 N N . HIS A 1 96 ? 17.070 -1.561 1.358 1.00 94.44 96 HIS A N 1
ATOM 786 C CA . HIS A 1 96 ? 17.077 -1.882 -0.062 1.00 94.44 96 HIS A CA 1
ATOM 787 C C . HIS A 1 96 ? 15.730 -1.574 -0.732 1.00 94.44 96 HIS A C 1
ATOM 789 O O . HIS A 1 96 ? 15.695 -0.892 -1.750 1.00 94.44 96 HIS A O 1
ATOM 795 N N . LEU A 1 97 ? 14.616 -1.997 -0.126 1.00 95.31 97 LEU A N 1
ATOM 796 C CA . LEU A 1 97 ? 13.257 -1.727 -0.599 1.00 95.31 97 LEU A CA 1
ATOM 797 C C . LEU A 1 97 ? 12.968 -0.231 -0.708 1.00 95.31 97 LEU A C 1
ATOM 799 O O . LEU A 1 97 ? 12.419 0.207 -1.714 1.00 95.31 97 LEU A O 1
ATOM 803 N N . SER A 1 98 ? 13.396 0.560 0.275 1.00 95.44 98 SER A N 1
ATOM 804 C CA . SER A 1 98 ? 13.275 2.018 0.237 1.00 95.44 98 SER A CA 1
ATOM 805 C C . SER A 1 98 ? 14.001 2.616 -0.972 1.00 95.44 98 SER A C 1
ATOM 807 O O . SER A 1 98 ? 13.420 3.427 -1.689 1.00 95.44 98 SER A O 1
ATOM 809 N N . SER A 1 99 ? 15.247 2.207 -1.229 1.00 95.56 99 SER A N 1
ATOM 810 C CA . SER A 1 99 ? 16.019 2.679 -2.385 1.00 95.56 99 SER A CA 1
ATOM 811 C C . SER A 1 99 ? 15.416 2.216 -3.713 1.00 95.56 99 SER A C 1
ATOM 813 O O . SER A 1 99 ? 15.328 3.000 -4.656 1.00 95.56 99 SER A O 1
ATOM 815 N N . THR A 1 100 ? 14.943 0.969 -3.792 1.00 96.81 100 THR A N 1
ATOM 816 C CA . THR A 1 100 ? 14.322 0.437 -5.011 1.00 96.81 100 THR A CA 1
ATOM 817 C C . THR A 1 100 ? 12.977 1.110 -5.318 1.00 96.81 100 THR A C 1
ATOM 819 O O . THR A 1 100 ? 12.681 1.369 -6.482 1.00 96.81 100 THR A O 1
ATOM 822 N N . LEU A 1 101 ? 12.174 1.458 -4.304 1.00 97.62 101 LEU A N 1
ATOM 823 C CA . LEU A 1 101 ? 10.937 2.230 -4.494 1.00 97.62 101 LEU A CA 1
ATOM 824 C C . LEU A 1 101 ? 11.216 3.606 -5.111 1.00 97.62 101 LEU A C 1
ATOM 826 O O . LEU A 1 101 ? 10.502 4.020 -6.024 1.00 97.62 101 LEU A O 1
ATOM 830 N N . ILE A 1 102 ? 12.273 4.289 -4.655 1.00 96.75 102 ILE A N 1
ATOM 831 C CA . ILE A 1 102 ? 12.722 5.559 -5.244 1.00 96.75 102 ILE A CA 1
ATOM 832 C C . ILE A 1 102 ? 13.113 5.349 -6.707 1.00 96.75 102 ILE A C 1
ATOM 834 O O . ILE A 1 102 ? 12.638 6.086 -7.567 1.00 96.75 102 ILE A O 1
ATOM 838 N N . PHE A 1 103 ? 13.919 4.324 -7.000 1.00 96.81 103 PHE A N 1
ATOM 839 C CA . PHE A 1 103 ? 14.313 3.997 -8.371 1.00 96.81 103 PHE A CA 1
ATOM 840 C C . PHE A 1 103 ? 13.098 3.790 -9.285 1.00 96.81 103 PHE A C 1
ATOM 842 O O . PHE A 1 103 ? 13.009 4.434 -10.326 1.00 96.81 103 PHE A O 1
ATOM 849 N N . PHE A 1 104 ? 12.134 2.950 -8.891 1.00 97.25 104 PHE A N 1
ATOM 850 C CA . PHE A 1 104 ? 10.943 2.704 -9.708 1.00 97.25 104 PHE A CA 1
ATOM 851 C C . PHE A 1 104 ? 10.097 3.955 -9.908 1.00 97.25 104 PHE A C 1
ATOM 853 O O . PHE A 1 104 ? 9.571 4.160 -10.999 1.00 97.25 104 PHE A O 1
ATOM 860 N N . HIS A 1 105 ? 9.983 4.798 -8.881 1.00 96.12 105 HIS A N 1
ATOM 861 C CA . HIS A 1 105 ? 9.248 6.050 -8.987 1.00 96.12 105 HIS A CA 1
ATOM 862 C C . HIS A 1 105 ? 9.905 7.035 -9.957 1.00 96.12 105 HIS A C 1
ATOM 864 O O . HIS A 1 105 ? 9.207 7.639 -10.769 1.00 96.12 105 HIS A O 1
ATOM 870 N N . LEU A 1 106 ? 11.231 7.180 -9.899 1.00 95.31 106 LEU A N 1
ATOM 871 C CA . LEU A 1 106 ? 11.979 8.029 -10.827 1.00 95.31 106 LEU A CA 1
ATOM 872 C C . LEU A 1 106 ? 11.892 7.486 -12.256 1.00 95.31 106 LEU A C 1
ATOM 874 O O . LEU A 1 106 ? 11.496 8.222 -13.152 1.00 95.31 106 LEU A O 1
ATOM 878 N N . TYR A 1 107 ? 12.114 6.181 -12.443 1.00 95.75 107 TYR A N 1
ATOM 879 C CA . TYR A 1 107 ? 11.964 5.528 -13.745 1.00 95.75 107 TYR A CA 1
ATOM 880 C C . TYR A 1 107 ? 10.564 5.762 -14.322 1.00 95.75 107 TYR A C 1
ATOM 882 O O . TYR A 1 107 ? 10.415 6.119 -15.487 1.00 95.75 107 TYR A O 1
ATOM 890 N N . TRP A 1 108 ? 9.517 5.575 -13.512 1.00 95.25 108 TRP A N 1
ATOM 891 C CA . TRP A 1 108 ? 8.143 5.840 -13.930 1.00 95.25 108 TRP A CA 1
ATOM 892 C C . TRP A 1 108 ? 7.939 7.299 -14.329 1.00 95.25 108 TRP A C 1
ATOM 894 O O . TRP A 1 108 ? 7.333 7.555 -15.366 1.00 95.25 108 TRP A O 1
ATOM 904 N N . ASN A 1 109 ? 8.453 8.252 -13.550 1.00 93.56 109 ASN A N 1
ATOM 905 C CA . ASN A 1 109 ? 8.343 9.670 -13.882 1.00 93.56 109 ASN A CA 1
ATOM 906 C C . ASN A 1 109 ? 8.986 10.017 -15.229 1.00 93.56 109 ASN A C 1
ATOM 908 O O . ASN A 1 109 ? 8.429 10.860 -15.925 1.00 93.56 109 ASN A O 1
ATOM 912 N N . ASP A 1 110 ? 10.064 9.333 -15.613 1.00 92.50 110 ASP A N 1
ATOM 913 C CA . ASP A 1 110 ? 10.749 9.553 -16.892 1.00 92.50 110 ASP A CA 1
ATOM 914 C C . ASP A 1 110 ? 9.974 9.017 -18.107 1.00 92.50 110 ASP A C 1
ATOM 916 O O . ASP A 1 110 ? 10.229 9.442 -19.234 1.00 92.50 110 ASP A O 1
ATOM 920 N N . ILE A 1 111 ? 9.051 8.066 -17.911 1.00 93.38 111 ILE A N 1
ATOM 921 C CA . ILE A 1 111 ? 8.351 7.387 -19.019 1.00 93.38 111 ILE A CA 1
ATOM 922 C C . ILE A 1 111 ? 6.833 7.574 -19.026 1.00 93.38 111 ILE A C 1
ATOM 924 O O . ILE A 1 111 ? 6.194 7.254 -20.027 1.00 93.38 111 ILE A O 1
ATOM 928 N N . LYS A 1 112 ? 6.232 8.038 -17.922 1.00 91.88 112 LYS A N 1
ATOM 929 C CA . LYS A 1 112 ? 4.772 8.032 -17.712 1.00 91.88 112 LYS A CA 1
ATOM 930 C C . LYS A 1 112 ? 3.987 8.781 -18.786 1.00 91.88 112 LYS A C 1
ATOM 932 O O . LYS A 1 112 ? 2.861 8.395 -19.071 1.00 91.88 112 LYS A O 1
ATOM 937 N N . GLU A 1 113 ? 4.572 9.815 -19.389 1.00 89.81 113 GLU A N 1
ATOM 938 C CA . GLU A 1 113 ? 3.932 10.616 -20.442 1.00 89.81 113 GLU A CA 1
ATOM 939 C C . GLU A 1 113 ? 3.680 9.810 -21.725 1.00 89.81 113 GLU A C 1
ATOM 941 O O . GLU A 1 113 ? 2.799 10.148 -22.508 1.00 89.81 113 GLU A O 1
ATOM 946 N N . HIS A 1 114 ? 4.414 8.712 -21.921 1.00 87.44 114 HIS A N 1
ATOM 947 C CA . HIS A 1 114 ? 4.295 7.832 -23.084 1.00 87.44 114 HIS A CA 1
ATOM 948 C C . HIS A 1 114 ? 3.515 6.542 -22.785 1.00 87.44 114 HIS A C 1
ATOM 950 O O . HIS A 1 114 ? 3.493 5.626 -23.610 1.00 87.44 114 HIS A O 1
ATOM 956 N N . VAL A 1 115 ? 2.904 6.427 -21.601 1.00 87.88 115 VAL A N 1
ATOM 957 C CA . VAL A 1 115 ? 2.197 5.219 -21.161 1.00 87.88 115 VAL A CA 1
ATOM 958 C C . VAL A 1 115 ? 0.721 5.527 -20.932 1.00 87.88 115 VAL A C 1
ATOM 960 O O . VAL A 1 115 ? 0.358 6.244 -20.006 1.00 87.88 115 VAL A O 1
ATOM 963 N N . ASN A 1 116 ? -0.140 4.904 -21.738 1.00 83.44 116 ASN A N 1
ATOM 964 C CA . ASN A 1 116 ? -1.587 5.139 -21.697 1.00 83.44 116 ASN A CA 1
ATOM 965 C C . ASN A 1 116 ? -2.269 4.587 -20.431 1.00 83.44 116 ASN A C 1
ATOM 967 O O . ASN A 1 116 ? -3.258 5.154 -19.976 1.00 83.44 116 ASN A O 1
ATOM 971 N N . ASP A 1 117 ? -1.767 3.484 -19.859 1.00 86.81 117 ASP A N 1
ATOM 972 C CA . ASP A 1 117 ? -2.348 2.859 -18.663 1.00 86.81 117 ASP A CA 1
ATOM 973 C C . ASP A 1 117 ? -1.327 2.734 -17.524 1.00 86.81 117 ASP A C 1
ATOM 975 O O . ASP A 1 117 ? -0.399 1.921 -17.552 1.00 86.81 117 ASP A O 1
ATOM 979 N N . CYS A 1 118 ? -1.536 3.524 -16.472 1.00 90.00 118 CYS A N 1
ATOM 980 C CA . CYS A 1 118 ? -0.715 3.499 -15.268 1.00 90.00 118 CYS A CA 1
ATOM 981 C C . CYS A 1 118 ? -1.154 2.435 -14.244 1.00 90.00 118 CYS A C 1
ATOM 983 O O . CYS A 1 118 ? -0.421 2.186 -13.283 1.00 90.00 118 CYS A O 1
ATOM 985 N N . ASN A 1 119 ? -2.311 1.775 -14.419 1.00 91.56 119 ASN A N 1
ATOM 986 C CA . ASN A 1 119 ? -2.869 0.868 -13.408 1.00 91.56 119 ASN A CA 1
ATOM 987 C C . ASN A 1 119 ? -1.934 -0.301 -13.104 1.00 91.56 119 ASN A C 1
ATOM 989 O O . ASN A 1 119 ? -1.792 -0.684 -11.946 1.00 91.56 119 ASN A O 1
ATOM 993 N N . LEU A 1 120 ? -1.296 -0.897 -14.113 1.00 91.44 120 LEU A N 1
ATOM 994 C CA . LEU A 1 120 ? -0.390 -2.024 -13.885 1.00 91.44 120 LEU A CA 1
ATOM 995 C C . LEU A 1 120 ? 0.807 -1.612 -13.015 1.00 91.44 120 LEU A C 1
ATOM 997 O O . LEU A 1 120 ? 1.132 -2.312 -12.055 1.00 91.44 120 LEU A O 1
ATOM 1001 N N . TYR A 1 121 ? 1.414 -0.462 -13.317 1.00 95.31 121 TYR A N 1
ATOM 1002 C CA . TYR A 1 121 ? 2.511 0.102 -12.532 1.00 95.31 121 TYR A CA 1
ATOM 1003 C C . TYR A 1 121 ? 2.063 0.382 -11.092 1.00 95.31 121 TYR A C 1
ATOM 1005 O O . TYR A 1 121 ? 2.656 -0.134 -10.144 1.00 95.31 121 TYR A O 1
ATOM 1013 N N . LEU A 1 122 ? 0.960 1.117 -10.921 1.00 95.88 122 LEU A N 1
ATOM 1014 C CA . LEU A 1 122 ? 0.439 1.477 -9.603 1.00 95.88 122 LEU A CA 1
ATOM 1015 C C . LEU A 1 122 ? 0.012 0.246 -8.794 1.00 95.88 122 LEU A C 1
ATOM 1017 O O . LEU A 1 122 ? 0.193 0.216 -7.577 1.00 95.88 122 LEU A O 1
ATOM 1021 N N . ASN A 1 123 ? -0.496 -0.804 -9.442 1.00 94.75 123 ASN A N 1
ATOM 1022 C CA . ASN A 1 123 ? -0.823 -2.071 -8.791 1.00 94.75 123 ASN A CA 1
ATOM 1023 C C . ASN A 1 123 ? 0.420 -2.783 -8.248 1.00 94.75 123 ASN A C 1
ATOM 1025 O O . ASN A 1 123 ? 0.361 -3.300 -7.131 1.00 94.75 123 ASN A O 1
ATOM 1029 N N . GLN A 1 124 ? 1.517 -2.814 -9.009 1.00 94.62 124 GLN A N 1
ATOM 1030 C CA . GLN A 1 124 ? 2.783 -3.410 -8.568 1.00 94.62 124 GLN A CA 1
ATOM 1031 C C . GLN A 1 124 ? 3.434 -2.571 -7.462 1.00 94.62 124 GLN A C 1
ATOM 1033 O O . GLN A 1 124 ? 3.791 -3.106 -6.412 1.00 94.62 124 GLN A O 1
ATOM 1038 N N . MET A 1 125 ? 3.476 -1.245 -7.627 1.00 97.25 125 MET A N 1
ATOM 1039 C CA . MET A 1 125 ? 3.953 -0.333 -6.583 1.00 97.25 125 MET A CA 1
ATOM 1040 C C . MET A 1 125 ? 3.147 -0.464 -5.293 1.00 97.25 125 MET A C 1
ATOM 1042 O O . MET A 1 125 ? 3.726 -0.469 -4.214 1.00 97.25 125 MET A O 1
ATOM 1046 N N . SER A 1 126 ? 1.827 -0.657 -5.384 1.00 96.94 126 SER A N 1
ATOM 1047 C CA . SER A 1 126 ? 0.977 -0.899 -4.211 1.00 96.94 126 SER A CA 1
ATOM 1048 C C . SER A 1 126 ? 1.385 -2.168 -3.449 1.00 96.94 126 SER A C 1
ATOM 1050 O O . SER A 1 126 ? 1.347 -2.191 -2.221 1.00 96.94 126 SER A O 1
ATOM 1052 N N . VAL A 1 127 ? 1.782 -3.237 -4.150 1.00 95.62 127 VAL A N 1
ATOM 1053 C CA . VAL A 1 127 ? 2.253 -4.473 -3.500 1.00 95.62 127 VAL A CA 1
ATOM 1054 C C . VAL A 1 127 ? 3.559 -4.216 -2.752 1.00 95.62 127 VAL A C 1
ATOM 1056 O O . VAL A 1 127 ? 3.642 -4.506 -1.559 1.00 95.62 127 VAL A O 1
ATOM 1059 N N . LEU A 1 128 ? 4.548 -3.624 -3.425 1.00 96.94 128 LEU A N 1
ATOM 1060 C CA . LEU A 1 128 ? 5.847 -3.312 -2.821 1.00 96.94 128 LEU A CA 1
ATOM 1061 C C . LEU A 1 128 ? 5.720 -2.343 -1.643 1.00 96.94 128 LEU A C 1
ATOM 1063 O O . LEU A 1 128 ? 6.383 -2.515 -0.623 1.00 96.94 128 LEU A O 1
ATOM 1067 N N . LEU A 1 129 ? 4.835 -1.355 -1.754 1.00 96.81 129 LEU A N 1
ATOM 1068 C CA . LEU A 1 129 ? 4.624 -0.373 -0.704 1.00 96.81 129 LEU A CA 1
ATOM 1069 C C . LEU A 1 129 ? 3.904 -0.960 0.515 1.00 96.81 129 LEU A C 1
ATOM 1071 O O . LEU A 1 129 ? 4.257 -0.630 1.643 1.00 96.81 129 LEU A O 1
ATOM 1075 N N . GLY A 1 130 ? 2.949 -1.872 0.310 1.00 95.06 130 GLY A N 1
ATOM 1076 C CA . GLY A 1 130 ? 2.339 -2.621 1.412 1.00 95.06 130 GLY A CA 1
ATOM 1077 C C . GLY A 1 130 ? 3.369 -3.449 2.179 1.00 95.06 130 GLY A C 1
ATOM 1078 O O . GLY A 1 130 ? 3.412 -3.402 3.406 1.00 95.06 130 GLY A O 1
ATOM 1079 N N . ILE A 1 131 ? 4.267 -4.124 1.453 1.00 93.75 131 ILE A N 1
ATOM 1080 C CA . ILE A 1 131 ? 5.391 -4.854 2.049 1.00 93.75 131 ILE A CA 1
ATOM 1081 C C . ILE A 1 131 ? 6.309 -3.910 2.836 1.00 93.75 131 ILE A C 1
ATOM 1083 O O . ILE A 1 131 ? 6.695 -4.216 3.963 1.00 93.75 131 ILE A O 1
ATOM 1087 N N . TYR A 1 132 ? 6.650 -2.757 2.258 1.00 95.06 132 TYR A N 1
ATOM 1088 C CA . TYR A 1 132 ? 7.495 -1.760 2.909 1.00 95.06 132 TYR A CA 1
ATOM 1089 C C . TYR A 1 132 ? 6.896 -1.270 4.227 1.00 95.06 132 TYR A C 1
ATOM 1091 O O . TYR A 1 132 ? 7.597 -1.237 5.235 1.00 95.06 132 TYR A O 1
ATOM 1099 N N . ILE A 1 133 ? 5.601 -0.943 4.234 1.00 94.31 133 ILE A N 1
ATOM 1100 C CA . ILE A 1 133 ? 4.882 -0.517 5.440 1.00 94.31 133 ILE A CA 1
ATOM 1101 C C . ILE A 1 133 ? 4.916 -1.621 6.501 1.00 94.31 133 ILE A C 1
ATOM 1103 O O . ILE A 1 133 ? 5.271 -1.350 7.647 1.00 94.31 133 ILE A O 1
ATOM 1107 N N . ASP A 1 134 ? 4.612 -2.866 6.127 1.00 90.88 134 ASP A N 1
ATOM 1108 C CA . ASP A 1 134 ? 4.632 -3.997 7.059 1.00 90.88 134 ASP A CA 1
ATOM 1109 C C . ASP A 1 134 ? 6.026 -4.191 7.696 1.00 90.88 134 ASP A C 1
ATOM 1111 O O . ASP A 1 134 ? 6.131 -4.426 8.903 1.00 90.88 134 ASP A O 1
ATOM 1115 N N . ILE A 1 135 ? 7.110 -4.051 6.920 1.00 90.44 135 ILE A N 1
ATOM 1116 C CA . ILE A 1 135 ? 8.489 -4.151 7.429 1.00 90.44 135 ILE A CA 1
ATOM 1117 C C . ILE A 1 135 ? 8.867 -2.933 8.290 1.00 90.44 135 ILE A C 1
ATOM 1119 O O . ILE A 1 135 ? 9.488 -3.093 9.346 1.00 90.44 135 ILE A O 1
ATOM 1123 N N . GLU A 1 136 ? 8.497 -1.715 7.887 1.00 90.88 136 GLU A N 1
ATOM 1124 C CA . GLU A 1 136 ? 8.745 -0.502 8.677 1.00 90.88 136 GLU A CA 1
ATOM 1125 C C . GLU A 1 136 ? 8.080 -0.622 10.054 1.00 90.88 136 GLU A C 1
ATOM 1127 O O . GLU A 1 136 ? 8.725 -0.369 11.068 1.00 90.88 136 GLU A O 1
ATOM 1132 N N . LEU A 1 137 ? 6.841 -1.116 10.116 1.00 89.06 137 LEU A N 1
ATOM 1133 C CA . LEU A 1 137 ? 6.130 -1.331 11.377 1.00 89.06 137 LEU A CA 1
ATOM 1134 C C . LEU A 1 137 ? 6.725 -2.470 12.210 1.00 89.06 137 LEU A C 1
ATOM 1136 O O . LEU A 1 137 ? 6.830 -2.351 13.430 1.00 89.06 137 LEU A O 1
ATOM 1140 N N . LYS A 1 138 ? 7.160 -3.570 11.590 1.00 86.00 138 LYS A N 1
ATOM 1141 C CA . LYS A 1 138 ? 7.857 -4.647 12.313 1.00 86.00 138 LYS A CA 1
ATOM 1142 C C . LYS A 1 138 ? 9.165 -4.179 12.943 1.00 86.00 138 LYS A C 1
ATOM 1144 O O . LYS A 1 138 ? 9.458 -4.547 14.076 1.00 86.00 138 LYS A O 1
ATOM 1149 N N . THR A 1 139 ? 9.928 -3.364 12.219 1.00 85.62 139 THR A N 1
ATOM 1150 C CA . THR A 1 139 ? 11.211 -2.819 12.694 1.00 85.62 139 THR A CA 1
ATOM 1151 C C . THR A 1 139 ? 11.047 -1.591 13.595 1.00 85.62 139 THR A C 1
ATOM 1153 O O . THR A 1 139 ? 12.019 -1.144 14.205 1.00 85.62 139 THR A O 1
ATOM 1156 N N . PHE A 1 140 ? 9.829 -1.056 13.713 1.00 83.50 140 PHE A N 1
ATOM 1157 C CA . PHE A 1 140 ? 9.511 0.069 14.582 1.00 83.50 140 PHE A CA 1
ATOM 1158 C C . PHE A 1 140 ? 9.665 -0.305 16.060 1.00 83.50 140 PHE A C 1
ATOM 1160 O O . PHE A 1 140 ? 9.017 -1.226 16.569 1.00 83.50 140 PHE A O 1
ATOM 1167 N N . LYS A 1 141 ? 10.492 0.465 16.769 1.00 77.94 141 LYS A N 1
ATOM 1168 C CA . LYS A 1 141 ? 10.618 0.405 18.227 1.00 77.94 141 LYS A CA 1
ATOM 1169 C C . LYS A 1 141 ? 9.635 1.393 18.851 1.00 77.94 141 LYS A C 1
ATOM 1171 O O . LYS A 1 141 ? 9.538 2.522 18.391 1.00 77.94 141 LYS A O 1
ATOM 1176 N N . CYS A 1 142 ? 8.942 0.993 19.919 1.00 62.81 142 CYS A N 1
ATOM 1177 C CA . CYS A 1 142 ? 7.913 1.817 20.575 1.00 62.81 142 CYS A CA 1
ATOM 1178 C C . CYS A 1 142 ? 8.442 3.154 21.134 1.00 62.81 142 CYS A C 1
ATOM 1180 O O . CYS A 1 142 ? 7.658 4.060 21.396 1.00 62.81 142 CYS A O 1
ATOM 1182 N N . THR A 1 143 ? 9.760 3.284 21.297 1.00 66.06 143 THR A N 1
ATOM 1183 C CA . THR A 1 143 ? 10.439 4.524 21.696 1.00 66.06 143 THR A CA 1
ATOM 1184 C C . THR A 1 143 ? 10.509 5.568 20.580 1.00 66.06 143 THR A C 1
ATOM 1186 O O . THR A 1 143 ? 10.824 6.724 20.844 1.00 66.06 143 THR A O 1
ATOM 1189 N N . MET A 1 144 ? 10.239 5.187 19.329 1.00 74.81 144 MET A N 1
ATOM 1190 C CA . MET A 1 144 ? 10.246 6.107 18.197 1.00 74.81 144 MET A CA 1
ATOM 1191 C C . MET A 1 144 ? 8.940 6.905 18.111 1.00 74.81 144 MET A C 1
ATOM 1193 O O . MET A 1 144 ? 7.856 6.420 18.438 1.00 74.81 144 MET A O 1
ATOM 1197 N N . ASP A 1 145 ? 9.038 8.134 17.609 1.00 85.56 145 ASP A N 1
ATOM 1198 C CA . ASP A 1 145 ? 7.886 9.008 17.402 1.00 85.56 145 ASP A CA 1
ATOM 1199 C C . ASP A 1 145 ? 6.935 8.434 16.335 1.00 85.56 145 ASP A C 1
ATOM 1201 O O . ASP A 1 145 ? 7.241 8.375 15.138 1.00 85.56 145 ASP A O 1
ATOM 1205 N N . SER A 1 146 ? 5.748 8.020 16.789 1.00 87.25 146 SER A N 1
ATOM 1206 C CA . SER A 1 146 ? 4.693 7.459 15.940 1.00 87.25 146 SER A CA 1
ATOM 1207 C C . SER A 1 146 ? 4.215 8.447 14.871 1.00 87.25 146 SER A C 1
ATOM 1209 O O . SER A 1 146 ? 3.862 8.027 13.770 1.00 87.25 146 SER A O 1
ATOM 1211 N N . SER A 1 147 ? 4.223 9.752 15.161 1.00 89.56 147 SER A N 1
ATOM 1212 C CA . SER A 1 147 ? 3.758 10.789 14.234 1.00 89.56 147 SER A CA 1
ATOM 1213 C C . SER A 1 147 ? 4.716 10.973 13.056 1.00 89.56 147 SER A C 1
ATOM 1215 O O . SER A 1 147 ? 4.284 11.060 11.901 1.00 89.56 147 SER A O 1
ATOM 1217 N N . LYS A 1 148 ? 6.026 10.924 13.324 1.00 90.69 148 LYS A N 1
ATOM 1218 C CA . LYS A 1 148 ? 7.077 10.974 12.305 1.00 90.69 148 LYS A CA 1
ATOM 1219 C C . LYS A 1 148 ? 7.001 9.775 11.365 1.00 90.69 148 LYS A C 1
ATOM 1221 O O . LYS A 1 148 ? 7.074 9.942 10.147 1.00 90.69 148 LYS A O 1
ATOM 1226 N N . VAL A 1 149 ? 6.807 8.574 11.913 1.00 91.56 149 VAL A N 1
ATOM 1227 C CA . VAL A 1 149 ? 6.663 7.355 11.101 1.00 91.56 149 VAL A CA 1
ATOM 1228 C C . VAL A 1 149 ? 5.378 7.391 10.283 1.00 91.56 149 VAL A C 1
ATOM 1230 O O . VAL A 1 149 ? 5.431 7.152 9.080 1.00 91.56 149 VAL A O 1
ATOM 1233 N N . ALA A 1 150 ? 4.247 7.769 10.883 1.00 93.06 150 ALA A N 1
ATOM 1234 C CA . ALA A 1 150 ? 2.991 7.926 10.154 1.00 93.06 150 ALA A CA 1
ATOM 1235 C C . ALA A 1 150 ? 3.121 8.919 8.991 1.00 93.06 150 ALA A C 1
ATOM 1237 O O . ALA A 1 150 ? 2.715 8.607 7.875 1.00 93.06 150 ALA A O 1
ATOM 1238 N N . SER A 1 151 ? 3.746 10.076 9.226 1.00 93.50 151 SER A N 1
ATOM 1239 C CA . SER A 1 151 ? 3.957 11.100 8.196 1.00 93.50 151 SER A CA 1
ATOM 1240 C C . SER A 1 151 ? 4.839 10.588 7.059 1.00 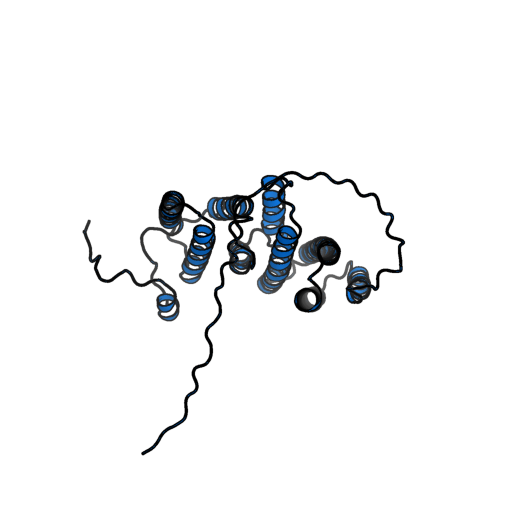93.50 151 SER A C 1
ATOM 1242 O O . SER A 1 151 ? 4.503 10.768 5.893 1.00 93.50 151 SER A O 1
ATOM 1244 N N . LYS A 1 152 ? 5.931 9.881 7.379 1.00 94.38 152 LYS A N 1
ATOM 1245 C CA . LYS A 1 152 ? 6.802 9.252 6.377 1.00 94.38 152 LYS A CA 1
ATOM 1246 C C . LYS A 1 152 ? 6.036 8.240 5.518 1.00 94.38 152 LYS A C 1
ATOM 1248 O O . LYS A 1 152 ? 6.143 8.275 4.294 1.00 94.38 152 LYS A O 1
ATOM 1253 N N . LEU A 1 153 ? 5.271 7.349 6.150 1.00 95.31 153 LEU A N 1
ATOM 1254 C CA . LEU A 1 153 ? 4.495 6.322 5.450 1.00 95.31 153 LEU A CA 1
ATOM 1255 C C . LEU A 1 153 ? 3.389 6.932 4.584 1.00 95.31 153 LEU A C 1
ATOM 1257 O O . LEU A 1 153 ? 3.188 6.503 3.450 1.00 95.31 153 LEU A O 1
ATOM 1261 N N . LEU A 1 154 ? 2.708 7.959 5.091 1.00 94.00 154 LEU A N 1
ATOM 1262 C CA . LEU A 1 154 ? 1.687 8.683 4.347 1.00 94.00 154 LEU A CA 1
ATOM 1263 C C . LEU A 1 154 ? 2.277 9.396 3.121 1.00 94.00 154 LEU A C 1
ATOM 1265 O O . LEU A 1 154 ? 1.738 9.269 2.024 1.00 94.00 154 LEU A O 1
ATOM 1269 N N . SER A 1 155 ? 3.408 10.087 3.277 1.00 94.69 155 SER A N 1
ATOM 1270 C CA . SER A 1 155 ? 4.105 10.713 2.150 1.00 94.69 155 SER A CA 1
ATOM 1271 C C . SER A 1 155 ? 4.512 9.679 1.101 1.00 94.69 155 SER A C 1
ATOM 1273 O O . SER A 1 155 ? 4.306 9.904 -0.088 1.00 94.69 155 SER A O 1
ATOM 1275 N N . ALA A 1 156 ? 5.021 8.516 1.523 1.00 96.06 156 ALA A N 1
ATOM 1276 C CA . ALA A 1 156 ? 5.365 7.432 0.606 1.00 96.06 156 ALA A CA 1
ATOM 1277 C C . ALA A 1 156 ? 4.137 6.916 -0.170 1.00 96.06 156 ALA A C 1
ATOM 1279 O O . ALA A 1 156 ? 4.221 6.729 -1.383 1.00 96.06 156 ALA A O 1
ATOM 1280 N N . LEU A 1 157 ? 2.988 6.745 0.498 1.00 95.44 157 LEU A N 1
ATOM 1281 C CA . LEU A 1 157 ? 1.716 6.401 -0.151 1.00 95.44 157 LEU A CA 1
ATOM 1282 C C . LEU A 1 157 ? 1.337 7.425 -1.221 1.00 95.44 157 LEU A C 1
ATOM 1284 O O . LEU A 1 157 ? 1.012 7.034 -2.339 1.00 95.44 157 LEU A O 1
ATOM 1288 N N . TRP A 1 158 ? 1.376 8.720 -0.902 1.00 93.81 158 TRP A N 1
ATOM 1289 C CA . TRP A 1 158 ? 0.866 9.754 -1.809 1.00 93.81 158 TRP A CA 1
ATOM 1290 C C . TRP A 1 158 ? 1.799 9.965 -3.000 1.00 93.81 158 TRP A C 1
ATOM 1292 O O . TRP A 1 158 ? 1.340 10.033 -4.141 1.00 93.81 158 TRP A O 1
ATOM 1302 N N . ILE A 1 159 ? 3.109 9.997 -2.750 1.00 94.88 159 ILE A N 1
ATOM 1303 C CA . ILE A 1 159 ? 4.128 10.225 -3.777 1.00 94.88 159 ILE A CA 1
ATOM 1304 C C . ILE A 1 159 ? 4.201 9.029 -4.729 1.00 94.88 159 ILE A C 1
ATOM 1306 O O . ILE A 1 159 ? 4.036 9.182 -5.942 1.00 94.88 159 ILE A O 1
ATOM 1310 N N . TYR A 1 160 ? 4.405 7.818 -4.202 1.00 96.44 160 TYR A N 1
ATOM 1311 C CA . TYR A 1 160 ? 4.670 6.655 -5.049 1.00 96.44 160 TYR A CA 1
ATOM 1312 C C . TYR A 1 160 ? 3.441 6.148 -5.795 1.00 96.44 160 TYR A C 1
ATOM 1314 O O . TYR A 1 160 ? 3.593 5.535 -6.853 1.00 96.44 160 TYR A O 1
ATOM 1322 N N . LEU A 1 161 ? 2.239 6.425 -5.283 1.00 94.94 161 LEU A N 1
ATOM 1323 C CA . LEU A 1 161 ? 0.985 6.055 -5.938 1.00 94.94 161 LEU A CA 1
ATOM 1324 C C . LEU A 1 161 ? 0.337 7.216 -6.697 1.00 94.94 161 LEU A C 1
ATOM 1326 O O . LEU A 1 161 ? -0.828 7.111 -7.078 1.00 94.94 161 LEU A O 1
ATOM 1330 N N . SER A 1 162 ? 1.071 8.313 -6.917 1.00 91.06 162 SER A N 1
ATOM 1331 C CA . SER A 1 162 ? 0.612 9.473 -7.692 1.00 91.06 162 SER A CA 1
ATOM 1332 C C . SER A 1 162 ? -0.750 10.006 -7.224 1.00 91.06 162 SER A C 1
ATOM 1334 O O . SER A 1 162 ? -1.621 10.298 -8.039 1.00 91.06 162 SER A O 1
ATOM 1336 N N . ASN A 1 163 ? -0.954 10.084 -5.904 1.00 89.06 163 ASN A N 1
ATOM 1337 C CA . ASN A 1 163 ? -2.212 10.474 -5.253 1.00 89.06 163 ASN A CA 1
ATOM 1338 C C . ASN A 1 163 ? -3.444 9.631 -5.654 1.00 89.06 163 ASN A C 1
ATOM 1340 O O . ASN A 1 163 ? -4.584 10.057 -5.480 1.00 89.06 163 ASN A O 1
ATOM 1344 N N . SER A 1 164 ? -3.249 8.423 -6.193 1.00 90.69 164 SER A N 1
ATOM 1345 C CA . SER A 1 164 ? -4.349 7.568 -6.639 1.00 90.69 164 SER A CA 1
ATOM 1346 C C . SER A 1 164 ? -5.041 6.871 -5.468 1.00 90.69 164 SER A C 1
ATOM 1348 O O . SER A 1 164 ? -4.596 5.817 -5.002 1.00 90.69 164 SER A O 1
ATOM 1350 N N . GLU A 1 165 ? -6.166 7.431 -5.014 1.00 88.94 165 GLU A N 1
ATOM 1351 C CA . GLU A 1 165 ? -6.938 6.929 -3.867 1.00 88.94 165 GLU A CA 1
ATOM 1352 C C . GLU A 1 165 ? -7.241 5.427 -3.969 1.00 88.94 165 GLU A C 1
ATOM 1354 O O . GLU A 1 165 ? -7.022 4.666 -3.028 1.00 88.94 165 GLU A O 1
ATOM 1359 N N . LYS A 1 166 ? -7.674 4.954 -5.142 1.00 89.50 166 LYS A N 1
ATOM 1360 C CA . LYS A 1 166 ? -7.938 3.529 -5.401 1.00 89.50 166 LYS A CA 1
ATOM 1361 C C . LYS A 1 166 ? -6.755 2.637 -5.003 1.00 89.50 166 LYS A C 1
ATOM 1363 O O . LYS A 1 166 ? -6.951 1.588 -4.385 1.00 89.50 166 LYS A O 1
ATOM 1368 N N . HIS A 1 167 ? -5.540 3.036 -5.370 1.00 93.50 167 HIS A N 1
ATOM 1369 C CA . HIS A 1 167 ? -4.321 2.268 -5.118 1.00 93.50 167 HIS A CA 1
ATOM 1370 C C . HIS A 1 167 ? -3.870 2.402 -3.666 1.00 93.50 167 HIS A C 1
ATOM 1372 O O . HIS A 1 167 ? -3.498 1.415 -3.040 1.00 93.50 167 HIS A O 1
ATOM 1378 N N . ILE A 1 168 ? -4.015 3.588 -3.090 1.00 94.12 168 ILE A N 1
ATOM 1379 C CA . ILE A 1 168 ? -3.807 3.843 -1.665 1.00 9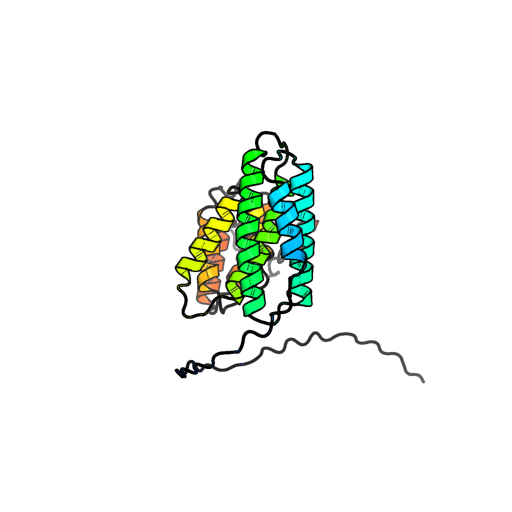4.12 168 ILE A CA 1
ATOM 1380 C C . ILE A 1 168 ? -4.664 2.909 -0.806 1.00 94.12 168 ILE A C 1
ATOM 1382 O O . ILE A 1 168 ? -4.145 2.166 0.025 1.00 94.12 168 ILE A O 1
ATOM 1386 N N . PHE A 1 169 ? -5.979 2.896 -1.034 1.00 92.31 169 PHE A N 1
ATOM 1387 C CA . PHE A 1 169 ? -6.899 2.073 -0.255 1.00 92.31 169 PHE A CA 1
ATOM 1388 C C . PHE A 1 169 ? -6.654 0.581 -0.510 1.00 92.31 169 PHE A C 1
ATOM 1390 O O . PHE A 1 169 ? -6.834 -0.237 0.390 1.00 92.31 169 PHE A O 1
ATOM 1397 N N . ARG A 1 170 ? -6.165 0.212 -1.703 1.00 92.94 170 ARG A N 1
ATOM 1398 C CA . ARG A 1 170 ? -5.683 -1.147 -1.992 1.00 92.94 170 ARG A CA 1
ATOM 1399 C C . ARG A 1 170 ? -4.474 -1.524 -1.132 1.00 92.94 170 ARG A C 1
ATOM 1401 O O . ARG A 1 170 ? -4.420 -2.673 -0.699 1.00 92.94 170 ARG A O 1
ATOM 1408 N N . VAL A 1 171 ? -3.529 -0.612 -0.887 1.00 95.06 171 VAL A N 1
ATOM 1409 C CA . VAL A 1 171 ? -2.419 -0.858 0.050 1.00 95.06 171 VAL A CA 1
ATOM 1410 C C . VAL A 1 171 ? -2.969 -1.073 1.451 1.00 95.06 171 VAL A C 1
ATOM 1412 O O . VAL A 1 171 ? -2.712 -2.119 2.038 1.00 95.06 171 VAL A O 1
ATOM 1415 N N . LEU A 1 172 ? -3.785 -0.137 1.942 1.00 93.31 172 LEU A N 1
ATOM 1416 C CA . LEU A 1 172 ? -4.336 -0.171 3.299 1.00 93.31 172 LEU A CA 1
ATOM 1417 C C . LEU A 1 172 ? -5.122 -1.458 3.599 1.00 93.31 172 LEU A C 1
ATOM 1419 O O . LEU A 1 172 ? -4.962 -2.031 4.674 1.00 93.31 172 LEU A O 1
ATOM 1423 N N . LEU A 1 173 ? -5.916 -1.951 2.642 1.00 91.31 173 LEU A N 1
ATOM 1424 C CA . LEU A 1 173 ? -6.654 -3.215 2.774 1.00 91.31 173 LEU A CA 1
ATOM 1425 C C . LEU A 1 173 ? -5.760 -4.454 2.871 1.00 91.31 173 LEU A C 1
ATOM 1427 O O . LEU A 1 173 ? -6.189 -5.477 3.398 1.00 91.31 173 LEU A O 1
ATOM 1431 N N . LYS A 1 174 ? -4.549 -4.394 2.313 1.00 90.62 174 LYS A N 1
ATOM 1432 C CA . LYS A 1 174 ? -3.632 -5.537 2.224 1.00 90.62 174 LYS A CA 1
ATOM 1433 C C . LYS A 1 174 ? -2.585 -5.571 3.334 1.00 90.62 174 LYS A C 1
ATOM 1435 O O . LYS A 1 174 ? -1.805 -6.521 3.372 1.00 90.62 174 LYS A O 1
ATOM 1440 N N . LEU A 1 175 ? -2.555 -4.569 4.212 1.00 89.62 175 LEU A N 1
ATOM 1441 C CA . LEU A 1 175 ? -1.609 -4.522 5.325 1.00 89.62 175 LEU A CA 1
ATOM 1442 C C . LEU A 1 175 ? -1.871 -5.671 6.298 1.00 89.62 175 LEU A C 1
ATOM 1444 O O . LEU A 1 175 ? -3.000 -5.873 6.752 1.00 89.62 175 LEU A O 1
ATOM 1448 N N . LYS A 1 176 ? -0.818 -6.419 6.635 1.00 80.81 176 LYS A N 1
ATOM 1449 C CA . LYS A 1 176 ? -0.933 -7.598 7.504 1.00 80.81 176 LYS A CA 1
ATOM 1450 C C . LYS A 1 176 ? -0.933 -7.223 8.983 1.00 80.81 176 LYS A C 1
ATOM 1452 O O . LYS A 1 176 ? -1.537 -7.923 9.791 1.00 80.81 176 LYS A O 1
ATOM 1457 N N . PHE A 1 177 ? -0.278 -6.120 9.350 1.00 70.06 177 PHE A N 1
ATOM 1458 C CA . PHE A 1 177 ? -0.024 -5.767 10.753 1.00 70.06 177 PHE A CA 1
ATOM 1459 C C . PHE A 1 177 ? -0.910 -4.643 11.288 1.00 70.06 177 PHE A C 1
ATOM 1461 O O . PHE A 1 177 ? -0.450 -3.842 12.103 1.00 70.06 177 PHE A O 1
ATOM 1468 N N . VAL A 1 178 ? -2.184 -4.587 10.891 1.00 72.38 178 VAL A N 1
ATOM 1469 C CA . VAL A 1 178 ? -3.168 -3.641 11.453 1.00 72.38 178 VAL A CA 1
ATOM 1470 C C . VAL A 1 178 ? -3.599 -4.111 12.846 1.00 72.38 178 VAL A C 1
ATOM 1472 O O . VAL A 1 178 ? -4.654 -4.708 13.043 1.00 72.38 178 VAL A O 1
ATOM 1475 N N . THR A 1 179 ? -2.720 -3.895 13.824 1.00 77.12 179 THR A N 1
ATOM 1476 C CA . THR A 1 179 ? -2.878 -4.340 15.214 1.00 77.12 179 THR A CA 1
ATOM 1477 C C . THR A 1 179 ? -2.927 -3.152 16.169 1.00 77.12 179 THR A C 1
ATOM 1479 O O . THR A 1 179 ? -2.462 -2.056 15.849 1.00 77.12 179 THR A O 1
ATOM 1482 N N . LYS A 1 180 ? -3.438 -3.385 17.384 1.00 78.19 180 LYS A N 1
ATOM 1483 C CA . LYS A 1 180 ? -3.511 -2.372 18.449 1.00 78.19 180 LYS A CA 1
ATOM 1484 C C . LYS A 1 180 ? -2.152 -1.752 18.788 1.00 78.19 180 LYS A C 1
ATOM 1486 O O . LYS A 1 180 ? -2.077 -0.557 19.050 1.00 78.19 180 LYS A O 1
ATOM 1491 N N . LYS A 1 181 ? -1.068 -2.535 18.690 1.00 81.94 181 LYS A N 1
ATOM 1492 C CA . LYS A 1 181 ? 0.313 -2.078 18.927 1.00 81.94 181 LYS A CA 1
ATOM 1493 C C . LYS A 1 181 ? 0.669 -0.833 18.107 1.00 81.94 181 LYS A C 1
ATOM 1495 O O . LYS A 1 181 ? 1.397 0.028 18.586 1.00 81.94 181 LYS A O 1
ATOM 1500 N N . TYR A 1 182 ? 0.146 -0.733 16.888 1.00 85.62 182 TYR A N 1
ATOM 1501 C CA . TYR A 1 182 ? 0.442 0.356 15.957 1.00 85.62 182 TYR A CA 1
ATOM 1502 C C . TYR A 1 182 ? -0.757 1.288 15.744 1.00 85.62 182 TYR A C 1
ATOM 1504 O O . TYR A 1 182 ? -0.761 2.063 14.787 1.00 85.62 182 TYR A O 1
ATOM 1512 N N . ALA A 1 183 ? -1.775 1.232 16.615 1.00 86.75 183 ALA A N 1
ATOM 1513 C CA . ALA A 1 183 ? -3.027 1.970 16.444 1.00 86.75 183 ALA A CA 1
ATOM 1514 C C . ALA A 1 183 ? -2.797 3.471 16.229 1.00 86.75 183 ALA A C 1
ATOM 1516 O O . ALA A 1 183 ? -3.369 4.030 15.305 1.00 86.75 183 ALA A O 1
ATOM 1517 N N . LYS A 1 184 ? -1.879 4.099 16.979 1.00 88.50 184 LYS A N 1
ATOM 1518 C CA . LYS A 1 184 ? -1.546 5.528 16.820 1.00 88.50 184 LYS A CA 1
ATOM 1519 C C . LYS A 1 184 ? -1.045 5.881 15.414 1.00 88.50 184 LYS A C 1
ATOM 1521 O O . LYS A 1 184 ? -1.414 6.917 14.875 1.00 88.50 184 LYS A O 1
ATOM 1526 N N . ILE A 1 185 ? -0.216 5.024 14.814 1.00 90.69 185 ILE A N 1
ATOM 1527 C CA . ILE A 1 185 ? 0.316 5.237 13.459 1.00 90.69 185 ILE A CA 1
ATOM 1528 C C . ILE A 1 185 ? -0.810 5.072 12.437 1.00 90.69 185 ILE A C 1
ATOM 1530 O O . ILE A 1 185 ? -1.000 5.922 11.568 1.00 90.69 185 ILE A O 1
ATOM 1534 N N . TYR A 1 186 ? -1.583 3.993 12.566 1.00 89.50 186 TYR A N 1
ATOM 1535 C CA . TYR A 1 186 ? -2.694 3.712 11.664 1.00 89.50 186 TYR A CA 1
ATOM 1536 C C . TYR A 1 186 ? -3.805 4.746 11.745 1.00 89.50 186 TYR A C 1
ATOM 1538 O O . TYR A 1 186 ? -4.344 5.117 10.711 1.00 89.50 186 TYR A O 1
ATOM 1546 N N . ASP A 1 187 ? -4.117 5.246 12.936 1.00 90.50 187 ASP A N 1
ATOM 1547 C CA . ASP A 1 187 ? -5.107 6.296 13.136 1.00 90.50 187 ASP A CA 1
ATOM 1548 C C . ASP A 1 187 ? -4.750 7.536 12.323 1.00 90.50 187 ASP A C 1
ATOM 1550 O O . ASP A 1 187 ? -5.594 8.045 11.594 1.00 90.50 187 ASP A O 1
ATOM 1554 N N . LEU A 1 188 ? -3.489 7.971 12.367 1.00 91.50 188 LEU A N 1
ATOM 1555 C CA . LEU A 1 188 ? -3.021 9.108 11.575 1.00 91.50 188 LEU A CA 1
ATOM 1556 C C . LEU A 1 188 ? -3.122 8.838 10.067 1.00 91.50 188 LEU A C 1
ATOM 1558 O O . LEU A 1 188 ? -3.603 9.694 9.322 1.00 91.50 188 LEU A O 1
ATOM 1562 N N . ILE A 1 189 ? -2.713 7.647 9.615 1.00 91.94 189 ILE A N 1
ATOM 1563 C CA . ILE A 1 189 ? -2.766 7.268 8.195 1.00 91.94 189 ILE A CA 1
ATOM 1564 C C . ILE A 1 189 ? -4.218 7.204 7.700 1.00 91.94 189 ILE A C 1
ATOM 1566 O O . ILE A 1 189 ? -4.539 7.800 6.670 1.00 91.94 189 ILE A O 1
ATOM 1570 N N . PHE A 1 190 ? -5.106 6.516 8.423 1.00 91.31 190 PHE A N 1
ATOM 1571 C CA . PHE A 1 190 ? -6.510 6.371 8.048 1.00 91.31 190 PHE A CA 1
ATOM 1572 C C . PHE A 1 190 ? -7.253 7.703 8.109 1.00 91.31 190 PHE A C 1
ATOM 1574 O O . PHE A 1 190 ? -7.894 8.061 7.121 1.00 91.31 190 PHE A O 1
ATOM 1581 N N . MET A 1 191 ? -7.111 8.470 9.200 1.00 90.19 191 MET A N 1
ATOM 1582 C CA . MET A 1 191 ? -7.691 9.815 9.313 1.00 90.19 191 MET A CA 1
ATOM 1583 C C . MET A 1 191 ? -7.311 10.650 8.097 1.00 90.19 191 MET A C 1
ATOM 1585 O O . MET A 1 191 ? -8.180 11.174 7.406 1.00 90.19 191 MET A O 1
ATOM 1589 N N . LYS A 1 192 ? -6.013 10.740 7.785 1.00 89.69 192 LYS A N 1
ATOM 1590 C CA . LYS A 1 192 ? -5.556 11.606 6.700 1.00 89.69 192 LYS A CA 1
ATOM 1591 C C . LYS A 1 192 ? -6.019 11.111 5.326 1.00 89.69 192 LYS A C 1
ATOM 1593 O O . LYS A 1 192 ? -6.403 11.937 4.494 1.00 89.69 192 LYS A O 1
ATOM 1598 N N . SER A 1 193 ? -6.067 9.791 5.127 1.00 88.00 193 SER A N 1
ATOM 1599 C CA . SER A 1 193 ? -6.592 9.162 3.906 1.00 88.00 193 SER A CA 1
ATOM 1600 C C . SER A 1 193 ? -8.064 9.510 3.672 1.00 88.00 193 SER A C 1
ATOM 1602 O O . SER A 1 193 ? -8.422 9.907 2.569 1.00 88.00 193 SER A O 1
ATOM 1604 N N . PHE A 1 194 ? -8.900 9.451 4.712 1.00 87.19 194 PHE A N 1
ATOM 1605 C CA . PHE A 1 194 ? -10.319 9.802 4.609 1.00 87.19 194 PHE A CA 1
ATOM 1606 C C . PHE A 1 194 ? -10.587 11.314 4.620 1.00 87.19 194 PHE A C 1
ATOM 1608 O O . PHE A 1 194 ? -11.545 11.748 4.003 1.00 87.19 194 PHE A O 1
ATOM 1615 N N . THR A 1 195 ? -9.753 12.153 5.245 1.00 82.81 195 THR A N 1
ATOM 1616 C CA . THR A 1 195 ? -9.925 13.624 5.149 1.00 82.81 195 THR A CA 1
ATOM 1617 C C . THR A 1 195 ? -9.535 14.188 3.786 1.00 82.81 195 THR A C 1
ATOM 1619 O O . THR A 1 195 ? -10.033 15.235 3.382 1.00 82.81 195 THR A O 1
ATOM 1622 N N . SER A 1 196 ? -8.619 13.515 3.082 1.00 68.69 196 SER A N 1
ATOM 1623 C CA . SER A 1 196 ? -8.221 13.908 1.726 1.00 68.69 196 SER A CA 1
ATOM 1624 C C . SER A 1 196 ? -9.274 13.502 0.691 1.00 68.69 196 SER A C 1
ATOM 1626 O O . SER A 1 196 ? -9.273 14.037 -0.414 1.00 68.69 196 SER A O 1
ATOM 1628 N N . PHE A 1 197 ? -10.190 12.605 1.074 1.00 65.69 197 PHE A N 1
ATOM 1629 C CA . PHE A 1 197 ? -11.320 12.169 0.271 1.00 65.69 197 PHE A CA 1
ATOM 1630 C C . PHE A 1 197 ? -12.321 13.323 0.111 1.00 65.69 197 PHE A C 1
ATOM 1632 O O . PHE A 1 197 ? -13.179 13.567 0.957 1.00 65.69 197 PHE A O 1
ATOM 1639 N N . LYS A 1 198 ? -12.179 14.078 -0.980 1.00 54.78 198 LYS A N 1
ATOM 1640 C CA . LYS A 1 198 ? -13.075 15.178 -1.360 1.00 54.78 198 LYS A CA 1
ATOM 1641 C C . LYS A 1 198 ? -14.026 14.730 -2.467 1.00 54.78 198 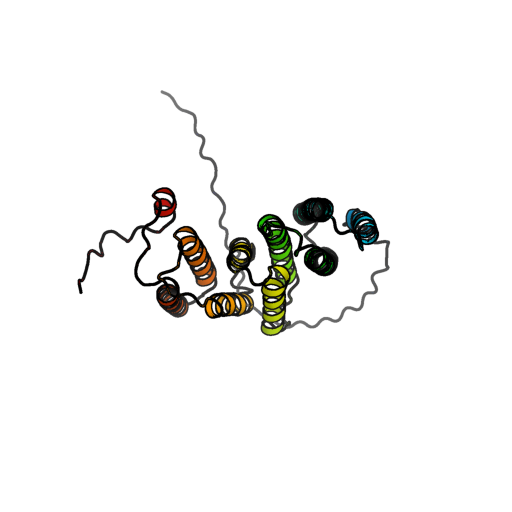LYS A C 1
ATOM 1643 O O . LYS A 1 198 ? -13.918 15.200 -3.598 1.00 54.78 198 LYS A O 1
ATOM 1648 N N . LYS A 1 199 ? -14.965 13.836 -2.167 1.00 55.19 199 LYS A N 1
ATOM 1649 C CA . LYS A 1 199 ? -16.090 13.568 -3.072 1.00 55.19 199 LYS A CA 1
ATOM 1650 C C . LYS A 1 199 ? -17.389 13.444 -2.296 1.00 55.19 199 LYS A C 1
ATOM 1652 O O . LYS A 1 199 ? -17.462 12.719 -1.310 1.00 55.19 199 LYS A O 1
ATOM 1657 N N . GLY A 1 200 ? -18.406 14.170 -2.761 1.00 53.41 200 GLY A N 1
ATOM 1658 C CA . GLY A 1 200 ? -19.781 13.969 -2.325 1.00 53.41 200 GLY A CA 1
ATOM 1659 C C . GLY A 1 200 ? -20.215 12.530 -2.605 1.00 53.41 200 GLY A C 1
ATOM 1660 O O . GLY A 1 200 ? -19.822 11.938 -3.619 1.00 53.41 200 GLY A O 1
ATOM 1661 N N . VAL A 1 201 ? -21.016 11.990 -1.686 1.00 52.75 201 VAL A N 1
ATOM 1662 C CA . VAL A 1 201 ? -21.533 10.609 -1.665 1.00 52.75 201 VAL A CA 1
ATOM 1663 C C . VAL A 1 201 ? -22.167 10.196 -3.006 1.00 52.75 201 VAL A C 1
ATOM 1665 O O . VAL A 1 201 ? -22.098 9.034 -3.392 1.00 52.75 201 VAL A O 1
ATOM 1668 N N . GLU A 1 202 ? -22.687 11.157 -3.771 1.00 53.28 202 GLU A N 1
ATOM 1669 C CA . GLU A 1 202 ? -23.367 10.967 -5.061 1.00 53.28 202 GLU A CA 1
ATOM 1670 C C . GLU A 1 202 ? -22.484 10.400 -6.190 1.00 53.28 202 GLU A C 1
ATOM 1672 O O . GLU A 1 202 ? -23.005 9.915 -7.189 1.00 53.28 202 GLU A O 1
ATOM 1677 N N . SER A 1 203 ? -21.154 10.415 -6.045 1.00 60.53 203 SER A N 1
ATOM 1678 C CA . SER A 1 203 ? -20.213 9.940 -7.081 1.00 60.53 203 SER A CA 1
ATOM 1679 C C . SER A 1 203 ? -19.532 8.604 -6.763 1.00 60.53 203 SER A C 1
ATOM 1681 O O . SER A 1 203 ? -18.608 8.192 -7.470 1.00 60.53 203 SER A O 1
ATOM 1683 N N . LEU A 1 204 ? -19.945 7.936 -5.684 1.00 73.31 204 LEU A N 1
ATOM 1684 C CA . LEU A 1 204 ? -19.289 6.728 -5.201 1.00 73.31 204 LEU A CA 1
ATOM 1685 C C . LEU A 1 204 ? -19.796 5.482 -5.940 1.00 73.31 204 LEU A C 1
ATOM 1687 O O . LEU A 1 204 ? -20.982 5.161 -5.893 1.00 73.31 204 LEU A O 1
ATOM 1691 N N . THR A 1 205 ? -18.897 4.745 -6.597 1.00 80.38 205 THR A N 1
ATOM 1692 C CA . THR A 1 205 ? -19.261 3.458 -7.210 1.00 80.38 205 THR A CA 1
ATOM 1693 C C . THR A 1 205 ? -19.526 2.392 -6.142 1.00 80.38 205 THR A C 1
ATOM 1695 O O . THR A 1 205 ? -19.030 2.482 -5.016 1.00 80.38 205 THR A O 1
ATOM 1698 N N . ASP A 1 206 ? -20.257 1.334 -6.499 1.00 82.44 206 ASP A N 1
ATOM 1699 C CA . ASP A 1 206 ? -20.490 0.171 -5.631 1.00 82.44 206 ASP A CA 1
ATOM 1700 C C . ASP A 1 206 ? -19.170 -0.449 -5.123 1.00 82.44 206 ASP A C 1
ATOM 1702 O O . ASP A 1 206 ? -19.026 -0.767 -3.940 1.00 82.44 206 ASP A O 1
ATOM 1706 N N . ILE A 1 207 ? -18.162 -0.547 -5.994 1.00 83.25 207 ILE A N 1
ATOM 1707 C CA . ILE A 1 207 ? -16.824 -1.045 -5.654 1.00 83.25 207 ILE A CA 1
ATOM 1708 C C . ILE A 1 207 ? -16.122 -0.109 -4.662 1.00 83.25 207 ILE A C 1
ATOM 1710 O O . ILE A 1 207 ? -15.482 -0.585 -3.719 1.00 83.25 207 ILE A O 1
ATOM 1714 N N . ASP A 1 208 ? -16.187 1.206 -4.880 1.00 83.12 208 ASP A N 1
ATOM 1715 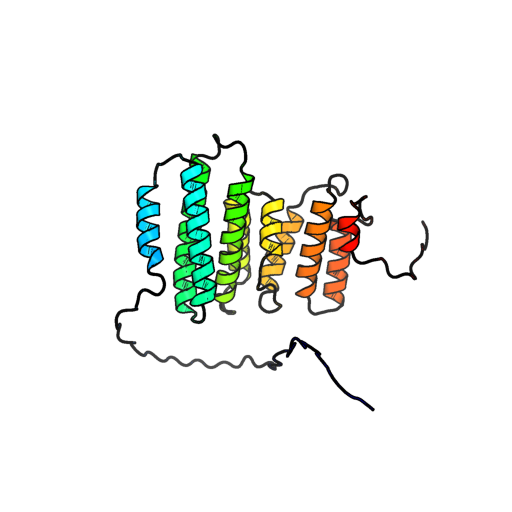C CA . ASP A 1 208 ? -15.527 2.182 -4.009 1.00 83.12 208 ASP A CA 1
ATOM 1716 C C . ASP A 1 208 ? -16.172 2.193 -2.620 1.00 83.12 208 ASP A C 1
ATOM 1718 O O . ASP A 1 208 ? -15.453 2.139 -1.620 1.00 83.12 208 ASP A O 1
ATOM 1722 N N . TYR A 1 209 ? -17.506 2.116 -2.554 1.00 86.00 209 TYR A N 1
ATOM 1723 C CA . TYR A 1 209 ? -18.244 1.965 -1.301 1.00 86.00 209 TYR A CA 1
ATOM 1724 C C . TYR A 1 209 ? -17.781 0.737 -0.517 1.00 86.00 209 TYR A C 1
ATOM 1726 O O . TYR A 1 209 ? -17.400 0.852 0.650 1.00 86.00 209 TYR A O 1
ATOM 1734 N N . VAL A 1 210 ? -17.753 -0.442 -1.152 1.00 86.50 210 VAL A N 1
ATOM 1735 C CA . VAL A 1 210 ? -17.306 -1.676 -0.485 1.00 86.50 210 VAL A CA 1
ATOM 1736 C C . VAL A 1 210 ? -15.856 -1.544 -0.022 1.00 86.50 210 VAL A C 1
ATOM 1738 O O . VAL A 1 210 ? -15.531 -1.926 1.104 1.00 86.50 210 VAL A O 1
ATOM 1741 N N . ARG A 1 211 ? -14.977 -0.955 -0.843 1.00 88.38 211 ARG A N 1
ATOM 1742 C CA . ARG A 1 211 ? -13.567 -0.748 -0.488 1.00 88.38 211 ARG A CA 1
ATOM 1743 C C . ARG A 1 211 ? -13.423 0.118 0.763 1.00 88.38 211 ARG A C 1
ATOM 1745 O O . ARG A 1 211 ? -12.687 -0.253 1.677 1.00 88.38 211 ARG A O 1
ATOM 1752 N N . TYR A 1 212 ? -14.128 1.242 0.823 1.00 89.06 212 TYR A N 1
ATOM 1753 C CA . TYR A 1 212 ? -14.063 2.166 1.954 1.00 89.06 212 TYR A CA 1
ATOM 1754 C C . TYR A 1 212 ? -14.697 1.578 3.208 1.00 89.06 212 TYR A C 1
ATOM 1756 O O . TYR A 1 212 ? -14.101 1.664 4.282 1.00 89.06 212 TYR A O 1
ATOM 1764 N N . LEU A 1 213 ? -15.831 0.885 3.076 1.00 89.50 213 LEU A N 1
ATOM 1765 C CA . LEU A 1 213 ? -16.456 0.156 4.176 1.00 89.50 213 LEU A CA 1
ATOM 1766 C C . LEU A 1 213 ? -15.500 -0.876 4.788 1.00 89.50 213 LEU A C 1
ATOM 1768 O O . LEU A 1 213 ? -15.397 -0.977 6.012 1.00 89.50 213 LEU A O 1
ATOM 1772 N N . LEU A 1 214 ? -14.786 -1.641 3.958 1.00 90.62 214 LEU A N 1
ATOM 1773 C CA . LEU A 1 214 ? -13.814 -2.624 4.435 1.00 90.62 214 LEU A CA 1
ATOM 1774 C C . LEU A 1 214 ? -12.649 -1.959 5.179 1.00 90.62 214 LEU A C 1
ATOM 1776 O O . LEU A 1 214 ? -12.267 -2.435 6.249 1.00 90.62 214 LEU A O 1
ATOM 1780 N N . VAL A 1 215 ? -12.133 -0.834 4.677 1.00 91.31 215 VAL A N 1
ATOM 1781 C CA . VAL A 1 215 ? -11.069 -0.086 5.363 1.00 91.31 215 VAL A CA 1
ATOM 1782 C C . VAL A 1 215 ? -11.550 0.507 6.685 1.00 91.31 215 VAL A C 1
ATOM 1784 O O . VAL A 1 215 ? -10.871 0.352 7.698 1.00 91.31 215 VAL A O 1
ATOM 1787 N N . LEU A 1 216 ? -12.745 1.098 6.726 1.00 90.94 216 LEU A N 1
ATOM 1788 C CA . LEU A 1 216 ? -13.353 1.605 7.960 1.00 90.94 216 LEU A CA 1
ATOM 1789 C C . LEU A 1 216 ? -13.571 0.484 8.982 1.00 90.94 216 LEU A C 1
ATOM 1791 O O . LEU A 1 216 ? -13.295 0.665 10.168 1.00 90.94 216 LEU A O 1
ATOM 1795 N N . LYS A 1 217 ? -13.995 -0.707 8.538 1.00 89.69 217 LYS A N 1
ATOM 1796 C CA . LYS A 1 217 ? -14.095 -1.894 9.400 1.00 89.69 217 LYS A CA 1
ATOM 1797 C C . LYS A 1 217 ? -12.736 -2.330 9.941 1.00 89.69 217 LYS A C 1
ATOM 1799 O O . LYS A 1 217 ? -12.649 -2.660 11.122 1.00 89.69 217 LYS A O 1
ATOM 1804 N N . MET A 1 218 ? -11.689 -2.352 9.114 1.00 89.62 218 MET A N 1
ATOM 1805 C CA . MET A 1 218 ? -10.328 -2.674 9.562 1.00 89.62 218 MET A CA 1
ATOM 1806 C C . MET A 1 218 ? -9.826 -1.660 10.586 1.00 89.62 218 MET A C 1
ATOM 1808 O O . MET A 1 218 ? -9.315 -2.050 11.631 1.00 89.62 218 MET A O 1
ATOM 1812 N N . TRP A 1 219 ? -10.046 -0.374 10.334 1.00 90.56 219 TRP A N 1
ATOM 1813 C CA . TRP A 1 219 ? -9.674 0.685 11.256 1.00 90.56 219 TRP A CA 1
ATOM 1814 C C . TRP A 1 219 ? -10.448 0.594 12.576 1.00 90.56 219 TRP A C 1
ATOM 1816 O O . TRP A 1 219 ? -9.862 0.639 13.650 1.00 90.56 219 TRP A O 1
ATOM 1826 N N . LYS A 1 220 ? -11.754 0.322 12.538 1.00 90.44 220 LYS A N 1
ATOM 1827 C CA . LYS A 1 220 ? -12.556 0.097 13.749 1.00 90.44 220 LYS A CA 1
ATOM 1828 C C . LYS A 1 220 ? -12.025 -1.056 14.616 1.00 90.44 220 LYS A C 1
ATOM 1830 O O . LYS A 1 220 ? -12.175 -1.007 15.836 1.00 90.44 220 LYS A O 1
ATOM 1835 N N . LYS A 1 221 ? -11.400 -2.087 14.028 1.00 87.69 221 LYS A N 1
ATOM 1836 C CA . LYS A 1 221 ? -10.810 -3.212 14.784 1.00 87.69 221 LYS A CA 1
ATOM 1837 C C . LYS A 1 221 ? -9.608 -2.803 15.642 1.00 87.69 221 LYS A C 1
ATOM 1839 O O . LYS A 1 221 ? -9.302 -3.522 16.591 1.00 87.69 221 LYS A O 1
ATOM 1844 N N . THR A 1 222 ? -8.943 -1.682 15.348 1.00 85.94 222 THR A N 1
ATOM 1845 C CA . THR A 1 222 ? -7.818 -1.197 16.166 1.00 85.94 222 THR A CA 1
ATOM 1846 C C . THR A 1 222 ? -8.273 -0.465 17.428 1.00 85.94 222 THR A C 1
ATOM 1848 O O . THR A 1 222 ? -7.460 -0.283 18.329 1.00 85.94 222 THR A O 1
ATOM 1851 N N . LYS A 1 223 ? -9.556 -0.086 17.517 1.00 88.12 223 LYS A N 1
ATOM 1852 C CA . LYS A 1 223 ? -10.134 0.638 18.657 1.00 88.12 223 LYS A CA 1
ATOM 1853 C C . LYS A 1 223 ? -10.416 -0.276 19.841 1.00 88.12 223 LYS A C 1
ATOM 1855 O O . LYS A 1 223 ? -10.852 -1.423 19.673 1.00 88.12 223 LYS A O 1
ATOM 1860 N N . GLU A 1 224 ? -10.197 0.238 21.045 1.00 84.56 224 GLU A N 1
ATOM 1861 C CA . GLU A 1 224 ? -10.322 -0.541 22.274 1.00 84.56 224 GLU A CA 1
ATOM 1862 C C . GLU A 1 224 ? -11.703 -0.384 22.888 1.00 84.56 224 GLU A C 1
ATOM 1864 O O . GLU A 1 224 ? -12.374 -1.391 23.141 1.00 84.56 224 GLU A O 1
ATOM 1869 N N . THR A 1 225 ? -12.150 0.859 23.060 1.00 88.25 225 THR A N 1
ATOM 1870 C CA . THR A 1 225 ? -13.374 1.159 23.802 1.00 88.25 225 THR A CA 1
ATOM 1871 C C . THR A 1 225 ? -14.617 1.073 22.920 1.00 88.25 225 THR A C 1
ATOM 1873 O O . THR A 1 225 ? -14.568 1.123 21.683 1.00 88.25 225 THR A O 1
ATOM 1876 N N . VAL A 1 226 ? -15.772 0.904 23.563 1.00 89.44 226 VAL A N 1
ATOM 1877 C CA . VAL A 1 226 ? -17.065 0.911 22.869 1.00 89.44 226 VAL A CA 1
ATOM 1878 C C . VAL A 1 226 ? -17.348 2.311 22.319 1.00 89.44 226 VAL A C 1
ATOM 1880 O O . VAL A 1 226 ? -17.892 2.448 21.224 1.00 89.44 226 VAL A O 1
ATOM 1883 N N . GLU A 1 227 ? -16.915 3.344 23.031 1.00 91.38 227 GLU A N 1
ATOM 1884 C CA . GLU A 1 227 ? -17.064 4.759 22.707 1.00 91.38 227 GLU A CA 1
ATOM 1885 C C . GLU A 1 227 ? -16.282 5.118 21.439 1.00 91.38 227 GLU A C 1
ATOM 1887 O O . GLU A 1 227 ? -16.857 5.676 20.504 1.00 91.38 227 GLU A O 1
ATOM 1892 N N . GLU A 1 228 ? -15.015 4.705 21.339 1.00 88.94 228 GLU A N 1
ATOM 1893 C CA . GLU A 1 228 ? -14.201 4.885 20.130 1.00 88.94 228 GLU A CA 1
ATOM 1894 C C . GLU A 1 228 ? -14.831 4.173 18.928 1.00 88.94 228 GLU A C 1
ATOM 1896 O O . GLU A 1 228 ? -14.901 4.716 17.824 1.00 88.94 228 GLU A O 1
ATOM 1901 N N . LYS A 1 229 ? -15.349 2.956 19.133 1.00 90.50 229 LYS A N 1
ATOM 1902 C CA . LYS A 1 229 ? -16.050 2.196 18.087 1.00 90.50 229 LYS A CA 1
ATOM 1903 C C . LYS A 1 229 ? -17.354 2.871 17.655 1.00 90.50 229 LYS A C 1
ATOM 1905 O O . LYS A 1 229 ? -17.692 2.807 16.471 1.00 90.50 229 LYS A O 1
ATOM 1910 N N . LYS A 1 230 ? -18.081 3.508 18.580 1.00 90.06 230 LYS A N 1
ATOM 1911 C CA . LYS A 1 230 ? -19.276 4.315 18.283 1.00 90.06 230 LYS A CA 1
ATOM 1912 C C . LYS A 1 230 ? -18.904 5.574 17.499 1.00 90.06 230 LYS A C 1
ATOM 1914 O O . LYS A 1 230 ? -19.562 5.873 16.506 1.00 90.06 230 LYS A O 1
ATOM 1919 N N . GLN A 1 231 ? -17.836 6.273 17.879 1.00 89.50 231 GLN A N 1
ATOM 1920 C CA . GLN A 1 231 ? -17.336 7.436 17.141 1.00 89.50 231 GLN A CA 1
ATOM 1921 C C . GLN A 1 231 ? -16.900 7.055 15.719 1.00 89.50 231 GLN A C 1
ATOM 1923 O O . GLN A 1 231 ? -17.260 7.739 14.763 1.00 89.50 231 GLN A O 1
ATOM 1928 N N . MET A 1 232 ? -16.221 5.916 15.564 1.00 89.00 232 MET A N 1
ATOM 1929 C CA . MET A 1 232 ? -15.866 5.363 14.255 1.00 89.00 232 MET A CA 1
ATOM 1930 C C . MET A 1 232 ? -17.092 5.057 13.388 1.00 89.00 232 MET A C 1
ATOM 1932 O O . MET A 1 232 ? -17.068 5.330 12.192 1.00 89.00 232 MET A O 1
ATOM 1936 N N . ASN A 1 233 ? -18.175 4.528 13.967 1.00 89.12 233 ASN A N 1
ATOM 1937 C CA . ASN A 1 233 ? -19.427 4.319 13.233 1.00 89.12 233 ASN A CA 1
ATOM 1938 C C . ASN A 1 233 ? -20.041 5.645 12.761 1.00 89.12 233 ASN A C 1
ATOM 1940 O O . ASN A 1 233 ? -20.472 5.730 11.616 1.00 89.12 233 ASN A O 1
ATOM 1944 N N . LYS A 1 234 ? -20.052 6.680 13.614 1.00 89.00 234 LYS A N 1
ATOM 1945 C CA . LYS A 1 234 ? -20.539 8.015 13.230 1.00 89.00 234 LYS A CA 1
ATOM 1946 C C . LYS A 1 234 ? -19.729 8.582 12.063 1.00 89.00 234 LYS A C 1
ATOM 1948 O O . LYS A 1 234 ? -20.308 9.007 11.074 1.00 89.00 234 LYS A O 1
ATOM 1953 N N . MET A 1 235 ? -18.400 8.502 12.140 1.00 88.31 235 MET A N 1
ATOM 1954 C CA . MET A 1 235 ? -17.513 8.927 11.054 1.00 88.31 235 MET A CA 1
ATOM 1955 C C . MET A 1 235 ? -17.751 8.127 9.766 1.00 88.31 235 MET A C 1
ATOM 1957 O O . MET A 1 235 ? -17.792 8.708 8.686 1.00 88.31 235 MET A O 1
ATOM 1961 N N . ALA A 1 236 ? -17.940 6.809 9.865 1.00 88.25 236 ALA A N 1
ATOM 1962 C CA . ALA A 1 236 ? -18.238 5.969 8.709 1.00 88.25 236 ALA A CA 1
ATOM 1963 C C . ALA A 1 236 ? -19.541 6.388 8.011 1.00 88.25 236 ALA A C 1
ATOM 1965 O O . ALA A 1 236 ? -19.560 6.448 6.786 1.00 88.25 236 ALA A O 1
ATOM 1966 N N . LEU A 1 237 ? -20.587 6.732 8.772 1.00 85.94 237 LEU A N 1
ATOM 1967 C CA . LEU A 1 237 ? -21.845 7.256 8.226 1.00 85.94 237 LEU A CA 1
ATOM 1968 C C . LEU A 1 237 ? -21.655 8.615 7.543 1.00 85.94 237 LEU A C 1
ATOM 1970 O O . LEU A 1 237 ? -22.233 8.853 6.490 1.00 85.94 237 LEU A O 1
ATOM 1974 N N . THR A 1 238 ? -20.810 9.490 8.095 1.00 87.06 238 THR A N 1
ATOM 1975 C CA . THR A 1 238 ? -20.472 10.768 7.448 1.00 87.06 238 THR A CA 1
ATOM 1976 C C . THR A 1 238 ? -19.726 10.567 6.125 1.00 87.06 238 THR A C 1
ATOM 1978 O O . THR A 1 238 ? -19.962 11.309 5.179 1.00 87.06 238 THR A O 1
ATOM 1981 N N . ILE A 1 239 ? -18.833 9.574 6.047 1.00 84.25 239 ILE A N 1
ATOM 1982 C CA . ILE A 1 239 ? -18.011 9.308 4.854 1.00 84.25 239 ILE A CA 1
ATOM 1983 C C . ILE A 1 239 ? -18.804 8.578 3.764 1.00 84.25 239 ILE A C 1
ATOM 1985 O O . ILE A 1 239 ? -18.716 8.936 2.594 1.00 84.25 239 ILE A O 1
ATOM 1989 N N . LEU A 1 240 ? -19.528 7.519 4.132 1.00 83.81 240 LEU A N 1
ATOM 1990 C CA . LEU A 1 240 ? -20.213 6.634 3.184 1.00 83.81 240 LEU A CA 1
ATOM 1991 C C . LEU A 1 240 ? -21.636 7.092 2.851 1.00 83.81 240 LEU A C 1
ATOM 1993 O O . LEU A 1 240 ? -22.210 6.620 1.874 1.00 83.81 240 LEU A O 1
ATOM 1997 N N . GLY A 1 241 ? -22.194 7.990 3.660 1.00 78.81 241 GLY A N 1
ATOM 1998 C CA . GLY A 1 241 ? -23.604 8.340 3.630 1.00 78.81 241 GLY A CA 1
ATOM 1999 C C . GLY A 1 241 ? -24.486 7.333 4.383 1.00 78.81 241 GLY A C 1
ATOM 2000 O O . GLY A 1 241 ? -24.033 6.254 4.779 1.00 78.81 241 GLY A O 1
ATOM 2001 N N . PRO A 1 242 ? -25.760 7.693 4.606 1.00 72.00 242 PRO A N 1
ATOM 2002 C CA . PRO A 1 242 ? -26.719 6.854 5.324 1.00 72.00 242 PRO A CA 1
ATOM 2003 C C . PRO A 1 242 ? -27.238 5.678 4.484 1.00 72.00 242 PRO A C 1
ATOM 2005 O O . PRO A 1 242 ? -27.681 4.679 5.046 1.00 72.00 242 PRO A O 1
ATOM 2008 N N . CYS A 1 243 ? -27.170 5.775 3.153 1.00 67.81 243 CYS A N 1
ATOM 2009 C CA . CYS A 1 243 ? -27.781 4.811 2.242 1.00 67.81 243 CYS A CA 1
ATOM 2010 C C . CYS A 1 243 ? -26.729 3.962 1.525 1.00 67.81 243 CYS A C 1
ATOM 2012 O O . CYS A 1 243 ? -25.745 4.475 0.994 1.00 67.81 243 CYS A O 1
ATOM 2014 N N . ILE A 1 244 ? -26.980 2.654 1.448 1.00 73.12 244 ILE A N 1
ATOM 2015 C CA . ILE A 1 244 ? -26.198 1.746 0.606 1.00 73.12 244 ILE A CA 1
ATOM 2016 C C . ILE A 1 244 ? -26.560 2.053 -0.860 1.00 73.12 244 ILE A C 1
ATOM 2018 O O . ILE A 1 244 ? -27.745 2.005 -1.201 1.00 73.12 244 ILE A O 1
ATOM 2022 N N . PRO A 1 245 ? -25.592 2.368 -1.744 1.00 73.44 245 PRO A N 1
ATOM 2023 C CA . PRO A 1 245 ? -25.887 2.611 -3.155 1.00 73.44 245 PRO A CA 1
ATOM 2024 C C . PRO A 1 245 ? -26.447 1.347 -3.819 1.00 73.44 245 PRO A C 1
ATOM 2026 O O . PRO A 1 245 ? -26.208 0.236 -3.350 1.00 73.44 245 PRO A O 1
ATOM 2029 N N . LYS A 1 246 ? -27.169 1.484 -4.940 1.00 73.38 246 LYS A N 1
ATOM 2030 C CA . LYS A 1 246 ? -27.612 0.317 -5.724 1.00 73.38 246 LYS A CA 1
ATOM 2031 C C . LYS A 1 246 ? -26.382 -0.489 -6.161 1.00 73.38 246 LYS A C 1
ATOM 2033 O O . LYS A 1 246 ? -25.542 0.025 -6.896 1.00 73.38 246 LYS A O 1
ATOM 2038 N N . MET A 1 247 ? -26.268 -1.734 -5.698 1.00 74.56 247 MET A N 1
ATOM 2039 C CA . MET A 1 247 ? -25.108 -2.592 -5.958 1.00 74.56 247 MET A CA 1
ATOM 2040 C C . MET A 1 247 ? -25.459 -3.793 -6.818 1.00 74.56 247 MET A C 1
ATOM 2042 O O . MET A 1 247 ? -26.591 -4.269 -6.830 1.00 74.56 247 MET A O 1
ATOM 2046 N N . ARG A 1 248 ? -24.438 -4.335 -7.482 1.00 73.12 248 ARG A N 1
ATOM 2047 C CA . ARG A 1 248 ? -24.520 -5.649 -8.121 1.00 73.12 248 ARG A CA 1
ATOM 2048 C C . ARG A 1 248 ? -24.738 -6.744 -7.073 1.00 73.12 248 ARG A C 1
ATOM 2050 O O . ARG A 1 248 ? -24.142 -6.700 -5.995 1.00 73.12 248 ARG A O 1
ATOM 2057 N N . ASN A 1 249 ? -25.529 -7.757 -7.427 1.00 71.25 249 ASN A N 1
ATOM 2058 C CA . ASN A 1 249 ? -25.938 -8.848 -6.531 1.00 71.25 249 ASN A CA 1
ATOM 2059 C C . ASN A 1 249 ? -24.761 -9.547 -5.827 1.00 71.25 249 ASN A C 1
ATOM 2061 O O . ASN A 1 249 ? -24.859 -9.905 -4.658 1.00 71.25 249 ASN A O 1
ATOM 2065 N N . GLU A 1 250 ? -23.622 -9.687 -6.504 1.00 70.75 250 GLU A N 1
ATOM 2066 C CA . GLU A 1 250 ? -22.412 -10.307 -5.948 1.00 70.75 250 GLU A CA 1
ATOM 2067 C C . GLU A 1 250 ? -21.835 -9.538 -4.748 1.00 70.75 250 GLU A C 1
ATOM 2069 O O . GLU A 1 250 ? -21.359 -10.148 -3.790 1.00 70.75 250 GLU A O 1
ATOM 2074 N N . LEU A 1 251 ? -21.898 -8.201 -4.769 1.00 70.25 251 LEU A N 1
ATOM 2075 C CA . LEU A 1 251 ? -21.386 -7.359 -3.684 1.00 70.25 251 LEU A CA 1
ATOM 2076 C C . LEU A 1 251 ? -22.332 -7.330 -2.480 1.00 70.25 251 LEU A C 1
ATOM 2078 O O . LEU A 1 251 ? -21.866 -7.170 -1.350 1.00 70.25 251 LEU A O 1
ATOM 2082 N N . LEU A 1 252 ? -23.635 -7.550 -2.694 1.00 69.31 252 LEU A N 1
ATOM 2083 C CA . LEU A 1 252 ? -24.620 -7.644 -1.611 1.00 69.31 252 LEU A CA 1
ATOM 2084 C C . LEU A 1 252 ? -24.306 -8.803 -0.653 1.00 69.31 252 LEU A C 1
ATOM 2086 O O . LEU A 1 252 ? -24.556 -8.686 0.542 1.00 69.31 252 LEU A O 1
ATOM 2090 N N . ASN A 1 253 ? -23.672 -9.875 -1.139 1.00 71.31 253 ASN A N 1
ATOM 2091 C CA . ASN A 1 253 ? -23.241 -11.002 -0.303 1.00 71.31 253 ASN A CA 1
ATOM 2092 C C . ASN A 1 253 ? -22.097 -10.650 0.668 1.00 71.31 253 ASN A C 1
ATOM 2094 O O . ASN A 1 253 ? -21.868 -11.371 1.637 1.00 71.31 253 ASN A O 1
ATOM 2098 N N . ILE A 1 254 ? -21.359 -9.563 0.418 1.00 68.56 254 ILE A N 1
ATOM 2099 C CA . ILE A 1 254 ? -20.202 -9.132 1.224 1.00 68.56 254 ILE A CA 1
ATOM 2100 C C . ILE A 1 254 ? -20.633 -8.141 2.320 1.00 68.56 254 ILE A C 1
ATOM 2102 O O . ILE A 1 254 ? -19.953 -7.969 3.342 1.00 68.56 254 ILE A O 1
ATOM 2106 N N . ILE A 1 255 ? -21.765 -7.465 2.119 1.00 67.50 255 ILE A N 1
ATOM 2107 C CA . ILE A 1 255 ? -22.276 -6.451 3.037 1.00 67.50 255 ILE A CA 1
ATOM 2108 C C . ILE A 1 255 ? -23.059 -7.131 4.168 1.00 67.50 255 ILE A C 1
ATOM 2110 O O . ILE A 1 255 ? -23.822 -8.061 3.916 1.00 67.50 255 ILE A O 1
ATOM 2114 N N . PRO A 1 256 ? -22.888 -6.696 5.434 1.00 64.31 256 PRO A N 1
ATOM 2115 C CA . PRO A 1 256 ? -23.718 -7.191 6.522 1.00 64.31 256 PRO A CA 1
ATOM 2116 C C . PRO A 1 256 ? -25.182 -6.905 6.211 1.00 64.31 256 PRO A C 1
ATOM 2118 O O . PRO A 1 256 ? -25.544 -5.753 5.973 1.00 64.31 256 PRO A O 1
ATOM 2121 N N . LYS A 1 257 ? -26.014 -7.945 6.237 1.00 66.69 257 LYS A N 1
ATOM 2122 C CA . LYS A 1 257 ? -27.463 -7.770 6.184 1.00 66.69 257 LYS A CA 1
ATOM 2123 C C . LYS A 1 257 ? -27.888 -6.957 7.404 1.00 66.69 257 LYS A C 1
ATOM 2125 O O . LYS A 1 257 ? -27.376 -7.188 8.504 1.00 66.69 257 LYS A O 1
ATOM 2130 N N . VAL A 1 258 ? -28.784 -5.996 7.195 1.00 61.00 258 VAL A N 1
ATOM 2131 C CA . VAL A 1 258 ? -29.432 -5.289 8.303 1.00 61.00 258 VAL A CA 1
ATOM 2132 C C . VAL A 1 258 ? -30.060 -6.359 9.205 1.00 61.00 258 VAL A C 1
ATOM 2134 O O . VAL A 1 258 ? -30.682 -7.282 8.671 1.00 61.00 258 VAL A O 1
ATOM 2137 N N . PRO A 1 259 ? -29.847 -6.322 10.533 1.00 47.88 259 PRO A N 1
ATOM 2138 C CA . PRO A 1 259 ? -30.505 -7.256 11.432 1.00 47.88 259 PRO A CA 1
ATOM 2139 C C . PRO A 1 259 ? -32.017 -7.162 11.221 1.00 47.88 259 PRO A C 1
ATOM 2141 O O . PRO A 1 259 ? -32.599 -6.094 11.399 1.00 47.88 259 PRO A O 1
ATOM 2144 N N . THR A 1 260 ? -32.639 -8.263 10.809 1.00 46.22 260 THR A N 1
ATOM 2145 C CA . THR A 1 260 ? -34.097 -8.395 10.729 1.00 46.22 260 THR A CA 1
ATOM 2146 C C . THR A 1 260 ? -34.672 -8.108 12.115 1.00 46.22 260 THR A C 1
ATOM 2148 O O . THR A 1 260 ? -34.432 -8.877 13.045 1.00 46.22 260 THR A O 1
ATOM 2151 N N . GLY A 1 261 ? -35.329 -6.954 12.258 1.00 50.38 261 GLY A N 1
ATOM 2152 C CA . GLY A 1 261 ? -35.796 -6.405 13.536 1.00 50.38 261 GLY A CA 1
ATOM 2153 C C . GLY A 1 261 ? -35.716 -4.876 13.655 1.00 50.38 261 GLY A C 1
ATOM 2154 O O . GLY A 1 261 ? -36.248 -4.328 14.612 1.00 50.38 261 GLY A O 1
ATOM 2155 N N . LEU A 1 262 ? -35.079 -4.185 12.703 1.00 45.78 262 LEU A N 1
ATOM 2156 C CA . LEU A 1 262 ? -35.159 -2.727 12.531 1.00 45.78 262 LEU A CA 1
ATOM 2157 C C . LEU A 1 262 ? -35.803 -2.433 11.170 1.00 45.78 262 LEU A C 1
ATOM 2159 O O . LEU A 1 262 ? -35.131 -1.998 10.238 1.00 45.78 262 LEU A O 1
ATOM 2163 N N . GLU A 1 263 ? -37.083 -2.771 11.037 1.00 39.28 263 GLU A N 1
ATOM 2164 C CA . GLU A 1 263 ? -37.927 -2.168 10.005 1.00 39.28 263 GLU A CA 1
ATOM 2165 C C . GLU A 1 263 ? -38.308 -0.767 10.497 1.00 39.28 263 GLU A C 1
ATOM 2167 O O . GLU A 1 263 ? -38.901 -0.624 11.562 1.00 39.28 263 GLU A O 1
ATOM 2172 N N . ASP A 1 264 ? -37.850 0.241 9.756 1.00 43.62 264 ASP A N 1
ATOM 2173 C CA . ASP A 1 264 ? -38.396 1.593 9.624 1.00 43.62 264 ASP A CA 1
ATOM 2174 C C . ASP A 1 264 ? -39.150 2.190 10.829 1.00 43.62 264 ASP A C 1
ATOM 2176 O O . ASP A 1 264 ? -40.379 2.203 10.878 1.00 43.62 264 ASP A O 1
ATOM 2180 N N . GLU A 1 265 ? -38.421 2.873 11.717 1.00 36.06 265 GLU A N 1
ATOM 2181 C CA . GLU A 1 265 ? -38.958 4.122 12.271 1.00 36.06 265 GLU A CA 1
ATOM 2182 C C . GLU A 1 265 ? -38.696 5.233 11.245 1.00 36.06 265 GLU A C 1
ATOM 2184 O O . GLU A 1 265 ? -37.650 5.880 11.209 1.00 36.06 265 GLU A O 1
ATOM 2189 N N . THR A 1 266 ? -39.668 5.343 10.343 1.00 39.44 266 THR A N 1
ATOM 2190 C CA . THR A 1 266 ? -39.912 6.394 9.351 1.00 39.44 266 THR A CA 1
ATOM 2191 C C . THR A 1 266 ? -39.500 7.805 9.776 1.00 39.44 266 THR A C 1
ATOM 2193 O O . THR A 1 266 ? -39.910 8.261 10.845 1.00 39.44 266 THR A O 1
ATOM 2196 N N . ILE A 1 267 ? -38.867 8.538 8.849 1.00 33.03 267 ILE A N 1
ATOM 2197 C CA . ILE A 1 267 ? -39.304 9.887 8.433 1.00 33.03 267 ILE A CA 1
ATOM 2198 C C . ILE A 1 267 ? -39.257 9.948 6.906 1.00 33.03 267 ILE A C 1
ATOM 2200 O O . ILE A 1 267 ? -38.179 9.641 6.350 1.00 33.03 267 ILE A O 1
#

Radius of gyration: 23.16 Å; chains: 1; bounding box: 74×68×57 Å

Foldseek 3Di:
DDDDDDDDDDDDDPDDPDDDDDPDDDDDDDDDDDDCPDDDPLQPVLVVLVVLLVVCPPPQDPVSLLVSLVVVLVSLVVSCVPPPPDLVSLVVSLVSLVVVLVSSLVSCVSHVVVDPDCCSVLQSSLSSLLSNLLSLVVNDDPPDDLVVNLVVSLCSLCSSNVNPLVSSLVSLLPRPPLELSSLSSVVSNLVVSLVVPPDDLVPADLVNLLSNVSSLVSNLRNDDDPVVNVVSVVVNCVRNPPDRPDDDPVSVVVDDDDPPPPDDPDD

Secondary structure (DSSP, 8-state):
-----------------------------------------S-HHHHHHHHHHHHTTT---HHHHHHHHHHHHHHHHHHHHHHTTSHHHHHHHHHHHHHHHHHHHHHHHHHGGG-S--HHHHHHHHHHHHHHHHHHHHH--TTS-HHHHHHHHHHHHHHHTTT-HHHHHHHHHH-S---GGGHHHHHHHHHHHHHS----GGG--HHHHHHHHHHHHHHHTT--SHHHHHHHHHHHHHHH-SSPPP--HHHHTTSPPPPTT------

Organism: NCBI:txid166442

Sequence (267 aa):
MDEKDEINLIRIHNSPINMSKKCENQEHEDNSFIDVKSSENIFPWINKFNKIMSSSVGHRSYQLLKHLLSLYTQHVLTSINTYCEKTLDMIKLKNHLSSTLIFFHLYWNDIKEHVNDCNLYLNQMSVLLGIYIDIELKTFKCTMDSSKVASKLLSALWIYLSNSEKHIFRVLLKLKFVTKKYAKIYDLIFMKSFTSFKKGVESLTDIDYVRYLLVLKMWKKTKETVEEKKQMNKMALTILGPCIPKMRNELLNIIPKVPTGLEDETI